Protein 2PFZ (pdb70)

Secondary structure (DSSP, 8-state):
-EEEEE-SS-TTSHHHHHHHHHHHHHHHHHTTS-EEEEE-TTSSS-GGGHHHHHHTTSSSEEEEEGGGGTTT-GGGTGGGSTTS--SHHHHHHHHHHHHHHHHHHHHTTTEEEEEEEEPPPPEEEESS--SSGGGGTT-EEEESSHHHHHHHHHHT-EEEE--GGGHHHHHHTTS-SEEEE-HHHHHHTTGGGT--EEE-------EEEEEEEHHHHHTS-HHHHHHHHHHHHHHHHHHHHHHHHHHHHHHHHHHHTT-EEEPPPHHHHHHHHHHHHHHHHHHHHHHTHHHHHHHHHHHT-

B-factor: mean 22.25, std 6.19, range [10.99, 81.33]

Nearest PDB structures (foldseek):
  2pfz-assembly1_A  TM=1.003E+00  e=9.489E-58  Bordetella pertussis Tohama I
  2pfy-assembly4_D  TM=9.879E-01  e=1.493E-36  Bordetella pertussis Tohama I
  6wgm-assembly1_A  TM=9.784E-01  e=3.040E-36  uncultured bacterium
  4n8g-assembly1_A  TM=9.179E-01  e=4.869E-19  Chromohalobacter israelensis DSM 3043
  4ngu-assembly1_A  TM=9.019E-01  e=1.377E-18  Oleidesulfovibrio alaskensis G20

Radius of gyration: 18.83 Å; Cα contacts (8 Å, |Δi|>4): 607; chains: 1; bounding box: 49×46×35 Å

InterPro domains:
  IPR018389 TRAP transporter solute receptor DctP [PF03480] (33-305)
  IPR018389 TRAP transporter solute receptor DctP [PTHR33376] (6-323)
  IPR038404 TRAP transporter solute receptor DctP superfamily [G3DSA:3.40.190.170] (24-324)

CATH classification: 3.40.190.170

Foldseek 3Di:
DEFEEEDQADCPFLLNVLVVVLQVLLCVQLVNPYHYHYDYNCNPHHQLCFLVCCLVVVTQKYKHFLQQCCVVALLSNQQVQFPQQLALVLQVLLCVLSVVVVQVVQVVSQKGWQAKAWAFQKWKFAQWDPQALQSLAAFLEEDQHPSQCVLCVVSNYHYDYDHLSCVLVCQVVVSGGMYMDALSSCVVSVVVVRTAEIARLSTGITMMTMMGRNVSLVPDDPSSNVSSSVSSVVSNVVSNVSNVVCRVVSLVVSVVSRHHYHHHHPNHNVNSVVVSVVVLVVSCVRNPPSSVSSSVSSVVD

Structure (mmCIF, N/CA/C/O backbone):
data_2PFZ
#
_entry.id   2PFZ
#
_cell.length_a   108.390
_cell.length_b   108.390
_cell.length_c   63.090
_cell.angle_alpha   90.000
_cell.angle_beta   90.000
_cell.angle_gamma   90.000
#
_symmetry.space_group_name_H-M   'P 41 21 2'
#
loop_
_entity.id
_entity.type
_entity.pdbx_description
1 polymer 'Putative exported protein'
2 non-polymer 'PYROGLUTAMIC ACID'
3 water water
#
loop_
_atom_site.group_PDB
_atom_site.id
_atom_site.type_symbol
_atom_site.label_atom_id
_atom_site.label_alt_id
_atom_site.label_comp_id
_atom_site.label_asym_id
_atom_site.label_entity_id
_atom_site.label_seq_id
_atom_site.pdbx_PDB_ins_code
_atom_site.Cartn_x
_atom_site.Cartn_y
_atom_site.Cartn_z
_atom_site.occupancy
_atom_site.B_iso_or_equiv
_atom_site.auth_seq_id
_atom_site.auth_comp_id
_atom_site.auth_asym_id
_atom_site.auth_atom_id
_atom_site.pdbx_PDB_model_num
ATOM 1 N N . THR A 1 1 ? 9.740 40.614 10.728 1.00 28.25 2 THR A N 1
ATOM 2 C CA . THR A 1 1 ? 9.794 41.614 9.634 1.00 28.41 2 THR A CA 1
ATOM 3 C C . THR A 1 1 ? 11.224 41.875 9.166 1.00 27.79 2 THR A C 1
ATOM 4 O O . THR A 1 1 ? 12.139 42.049 9.975 1.00 27.92 2 THR A O 1
ATOM 8 N N . LYS A 1 2 ? 11.389 41.906 7.845 1.00 26.90 3 LYS A N 1
ATOM 9 C CA . LYS A 1 2 ? 12.680 42.107 7.227 1.00 26.18 3 LYS A CA 1
ATOM 10 C C . LYS A 1 2 ? 12.643 43.397 6.404 1.00 24.44 3 LYS A C 1
ATOM 11 O O . LYS A 1 2 ? 11.751 43.590 5.578 1.00 22.88 3 LYS A O 1
ATOM 17 N N . TRP A 1 3 ? 13.606 44.286 6.654 1.00 23.08 4 TRP A N 1
ATOM 18 C CA . TRP A 1 3 ? 13.701 45.547 5.905 1.00 21.93 4 TRP A CA 1
ATOM 19 C C . TRP A 1 3 ? 15.047 45.620 5.215 1.00 21.13 4 TRP A C 1
ATOM 20 O O . TRP A 1 3 ? 16.021 45.019 5.678 1.00 20.85 4 TRP A O 1
ATOM 31 N N . ASP A 1 4 ? 15.110 46.371 4.119 1.00 20.74 5 ASP A N 1
ATOM 32 C CA . ASP A 1 4 ? 16.389 46.678 3.454 1.00 20.43 5 ASP A CA 1
ATOM 33 C C . ASP A 1 4 ? 16.722 48.135 3.620 1.00 19.27 5 ASP A C 1
ATOM 34 O O . ASP A 1 4 ? 15.836 48.989 3.549 1.00 19.03 5 ASP A O 1
ATOM 39 N N . LEU A 1 5 ? 18.013 48.419 3.803 1.00 19.14 6 LEU A N 1
ATOM 40 C CA . LEU A 1 5 ? 18.459 49.782 4.091 1.00 17.55 6 LEU A CA 1
ATOM 41 C C . LEU A 1 5 ? 19.671 50.090 3.225 1.00 17.29 6 LEU A C 1
ATOM 42 O O . LEU A 1 5 ? 20.774 49.638 3.522 1.00 17.84 6 LEU A O 1
ATOM 47 N N . PRO A 1 6 ? 19.475 50.814 2.117 1.00 16.81 7 PRO A N 1
ATOM 48 C CA . PRO A 1 6 ? 20.628 51.216 1.331 1.00 16.93 7 PRO A CA 1
ATOM 49 C C . PRO A 1 6 ? 21.418 52.382 1.930 1.00 16.73 7 PRO A C 1
ATOM 50 O O . PRO A 1 6 ? 20.844 53.334 2.471 1.00 16.01 7 PRO A O 1
ATOM 54 N N . THR A 1 7 ? 22.738 52.265 1.859 1.00 17.19 8 THR A N 1
ATOM 55 C CA . THR A 1 7 ? 23.612 53.399 2.099 1.00 17.98 8 THR A CA 1
ATOM 56 C C . THR A 1 7 ? 24.583 53.539 0.933 1.00 18.34 8 THR A C 1
ATOM 57 O O . THR A 1 7 ? 24.946 52.540 0.266 1.00 18.19 8 THR A O 1
ATOM 61 N N . ALA A 1 8 ? 25.000 54.779 0.690 1.00 17.73 9 ALA A N 1
ATOM 62 C CA . ALA A 1 8 ? 25.893 55.092 -0.405 1.00 17.88 9 ALA A CA 1
ATOM 63 C C . ALA A 1 8 ? 27.393 54.927 -0.084 1.00 17.98 9 ALA A C 1
ATOM 64 O O . ALA A 1 8 ? 28.227 55.047 -0.983 1.00 17.56 9 ALA A O 1
ATOM 66 N N . TYR A 1 9 ? 27.721 54.593 1.172 1.00 18.23 10 TYR A N 1
ATOM 67 C CA . TYR A 1 9 ? 29.102 54.623 1.682 1.00 18.94 10 TYR A CA 1
ATOM 68 C C . TYR A 1 9 ? 29.583 53.233 2.081 1.00 19.63 10 TYR A C 1
ATOM 69 O O . TYR A 1 9 ? 28.742 52.337 2.308 1.00 20.35 10 TYR A O 1
ATOM 78 N N . PRO A 1 10 ? 30.922 53.033 2.121 1.00 20.42 11 PRO A N 1
ATOM 79 C CA . PRO A 1 10 ? 31.496 51.714 2.316 1.00 20.51 11 PRO A CA 1
ATOM 80 C C . PRO A 1 10 ? 31.463 51.264 3.783 1.00 20.97 11 PRO A C 1
ATOM 81 O O . PRO A 1 10 ? 31.225 52.069 4.694 1.00 20.20 11 PRO A O 1
ATOM 85 N N . ALA A 1 11 ? 31.695 49.978 4.008 1.00 21.75 12 ALA A N 1
ATOM 86 C CA . ALA A 1 11 ? 31.647 49.434 5.351 1.00 22.22 12 ALA A CA 1
ATOM 87 C C . ALA A 1 11 ? 32.584 50.159 6.330 1.00 22.50 12 ALA A C 1
ATOM 88 O O . ALA A 1 11 ? 32.249 50.299 7.504 1.00 22.69 12 ALA A O 1
ATOM 90 N N . SER A 1 12 ? 33.733 50.637 5.847 1.00 22.53 13 SER A N 1
ATOM 91 C CA . SER A 1 12 ? 34.715 51.293 6.719 1.00 22.24 13 SER A CA 1
ATOM 92 C C . SER A 1 12 ? 34.322 52.725 7.103 1.00 21.37 13 SER A C 1
ATOM 93 O O . SER A 1 12 ? 34.910 53.327 8.005 1.00 20.65 13 SER A O 1
ATOM 96 N N . ASN A 1 13 ? 33.306 53.259 6.438 1.00 19.97 14 ASN A N 1
ATOM 97 C CA . ASN A 1 13 ? 32.865 54.621 6.716 1.00 19.65 14 ASN A CA 1
ATOM 98 C C . ASN A 1 13 ? 32.132 54.754 8.064 1.00 19.89 14 ASN A C 1
ATOM 99 O O . ASN A 1 13 ? 31.316 53.880 8.450 1.00 19.74 14 ASN A O 1
ATOM 104 N N . LEU A 1 14 ? 32.441 55.838 8.779 1.00 19.13 15 LEU A N 1
ATOM 105 C CA . LEU A 1 14 ? 31.874 56.104 10.112 1.00 19.35 15 LEU A CA 1
ATOM 106 C C . LEU A 1 14 ? 30.329 56.012 10.165 1.00 18.64 15 LEU A C 1
ATOM 107 O O . LEU A 1 14 ? 29.779 55.438 11.120 1.00 19.28 15 LEU A O 1
ATOM 112 N N . HIS A 1 15 ? 29.620 56.536 9.157 1.00 17.75 16 HIS A N 1
ATOM 113 C CA . HIS A 1 15 ? 28.142 56.429 9.163 1.00 17.55 16 HIS A CA 1
ATOM 114 C C . HIS A 1 15 ? 27.678 54.977 9.049 1.00 17.82 16 HIS A C 1
ATOM 115 O O . HIS A 1 15 ? 26.656 54.608 9.617 1.00 17.30 16 HIS A O 1
ATOM 122 N N . VAL A 1 16 ? 28.433 54.166 8.299 1.00 18.20 17 VAL A N 1
ATOM 123 C CA . VAL A 1 16 ? 28.038 52.772 8.032 1.00 18.59 17 VAL A CA 1
ATOM 124 C C . VAL A 1 16 ? 28.420 51.874 9.211 1.00 19.13 17 VAL A C 1
ATOM 125 O O . VAL A 1 16 ? 27.657 50.956 9.581 1.00 18.34 17 VAL A O 1
ATOM 129 N N . GLU A 1 17 ? 29.605 52.115 9.781 1.00 19.64 18 GLU A N 1
ATOM 130 C CA . GLU A 1 17 ? 29.955 51.543 11.084 1.00 21.52 18 GLU A CA 1
ATOM 131 C C . GLU A 1 17 ? 28.809 51.788 12.074 1.00 18.91 18 GLU A C 1
ATOM 132 O O . GLU A 1 17 ? 28.392 50.863 12.766 1.00 18.66 18 GLU A O 1
ATOM 138 N N . ASN A 1 18 ? 28.284 53.016 12.123 1.00 17.49 19 ASN A N 1
ATOM 139 C CA . ASN A 1 18 ? 27.167 53.345 13.037 1.00 17.43 19 ASN A CA 1
ATOM 140 C C . ASN A 1 18 ? 25.904 52.578 12.641 1.00 17.53 19 ASN A C 1
ATOM 141 O O . ASN A 1 18 ? 25.156 52.070 13.508 1.00 17.37 19 ASN A O 1
ATOM 146 N N . LEU A 1 19 ? 25.635 52.538 11.330 1.00 18.10 20 LEU A N 1
ATOM 147 C CA . LEU A 1 19 ? 24.429 51.850 10.826 1.00 18.19 20 LEU A CA 1
ATOM 148 C C . LEU A 1 19 ? 24.465 50.365 11.195 1.00 19.37 20 LEU A C 1
ATOM 149 O O . LEU A 1 19 ? 23.421 49.755 11.470 1.00 19.78 20 LEU A O 1
ATOM 154 N N . THR A 1 20 ? 25.669 49.803 11.162 1.00 19.99 21 THR A N 1
ATOM 155 C CA . THR A 1 20 ? 25.914 48.394 11.502 1.00 21.06 21 THR A CA 1
ATOM 156 C C .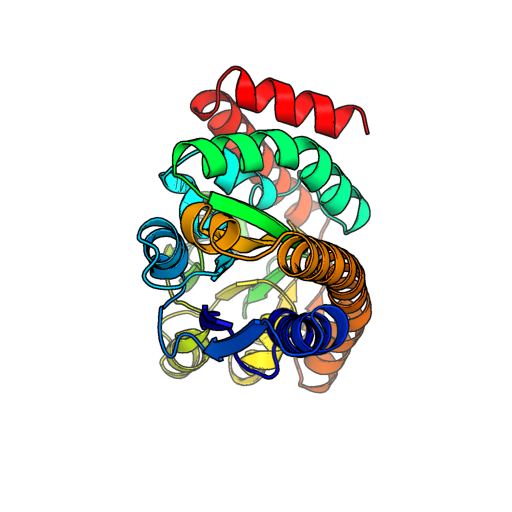 THR A 1 20 ? 25.534 48.121 12.966 1.00 21.74 21 THR A C 1
ATOM 157 O O . THR A 1 20 ? 24.837 47.140 13.268 1.00 22.81 21 THR A O 1
ATOM 161 N N . GLN A 1 21 ? 25.946 49.009 13.863 1.00 21.60 22 GLN A N 1
ATOM 162 C CA . GLN A 1 21 ? 25.528 48.914 15.271 1.00 21.79 22 GLN A CA 1
ATOM 163 C C . GLN A 1 21 ? 24.029 49.154 15.440 1.00 21.51 22 GLN A C 1
ATOM 164 O O . GLN A 1 21 ? 23.380 48.502 16.265 1.00 21.53 22 GLN A O 1
ATOM 170 N N . PHE A 1 22 ? 23.493 50.100 14.667 1.00 21.11 23 PHE A N 1
ATOM 171 C CA . PHE A 1 22 ? 22.067 50.417 14.660 1.00 20.49 23 PHE A CA 1
ATOM 172 C C . PHE A 1 22 ? 21.241 49.180 14.332 1.00 20.95 23 PHE A C 1
ATOM 173 O O . PHE A 1 22 ? 20.278 48.880 15.045 1.00 21.66 23 PHE A O 1
ATOM 181 N N . VAL A 1 23 ? 21.613 48.451 13.276 1.00 21.22 24 VAL A N 1
ATOM 182 C CA . VAL A 1 23 ? 20.791 47.307 12.874 1.00 22.73 24 VAL A CA 1
ATOM 183 C C . VAL A 1 23 ? 20.837 46.224 13.970 1.00 23.63 24 VAL A C 1
ATOM 184 O O . VAL A 1 23 ? 19.822 45.575 14.242 1.00 24.18 24 VAL A O 1
ATOM 188 N N . LYS A 1 24 ? 22.007 46.053 14.597 1.00 24.87 25 LYS A N 1
ATOM 189 C CA . LYS A 1 24 ? 22.167 45.198 15.779 1.00 26.42 25 LYS A CA 1
ATOM 190 C C . LYS A 1 24 ? 21.292 45.646 16.959 1.00 26.26 25 LYS A C 1
ATOM 191 O O . LYS A 1 24 ? 20.719 44.811 17.642 1.00 27.40 25 LYS A O 1
ATOM 197 N N . ASP A 1 25 ? 21.194 46.955 17.204 1.00 26.29 26 ASP A N 1
ATOM 198 C CA . ASP A 1 25 ? 20.324 47.488 18.256 1.00 26.03 26 ASP A CA 1
ATOM 199 C C . ASP A 1 25 ? 18.841 47.241 17.963 1.00 26.33 26 ASP A C 1
ATOM 200 O O . ASP A 1 25 ? 18.074 46.937 18.870 1.00 25.97 26 ASP A O 1
ATOM 205 N N . VAL A 1 26 ? 18.432 47.381 16.702 1.00 26.25 27 VAL A N 1
ATOM 206 C CA . VAL A 1 26 ? 17.023 47.150 16.342 1.00 26.63 27 VAL A CA 1
ATOM 207 C C . VAL A 1 26 ? 16.648 45.680 16.547 1.00 27.10 27 VAL A C 1
ATOM 208 O O . VAL A 1 26 ? 15.556 45.386 17.046 1.00 27.47 27 VAL A O 1
ATOM 212 N N . ASP A 1 27 ? 17.549 44.783 16.152 1.00 27.13 28 ASP A N 1
ATOM 213 C CA . ASP A 1 27 ? 17.395 43.353 16.389 1.00 28.01 28 ASP A CA 1
ATOM 214 C C . ASP A 1 27 ? 17.252 43.103 17.900 1.00 27.48 28 ASP A C 1
ATOM 215 O O . ASP A 1 27 ? 16.239 42.547 18.353 1.00 27.30 28 ASP A O 1
ATOM 220 N N . SER A 1 28 ? 18.238 43.542 18.678 1.00 27.29 29 SER A N 1
ATOM 221 C CA . SER A 1 28 ? 18.244 43.284 20.120 1.00 27.81 29 SER A CA 1
ATOM 222 C C . SER A 1 28 ? 17.039 43.881 20.851 1.00 27.59 29 SER A C 1
ATOM 223 O O . SER A 1 28 ? 16.374 43.179 21.628 1.00 28.13 29 SER A O 1
ATOM 226 N N . LEU A 1 29 ? 16.737 45.152 20.595 1.00 27.12 30 LEU A N 1
ATOM 227 C CA . LEU A 1 29 ? 15.603 45.815 21.251 1.00 27.26 30 LEU A CA 1
ATOM 228 C C . LEU A 1 29 ? 14.231 45.280 20.827 1.00 27.69 30 LEU A C 1
ATOM 229 O O . LEU A 1 29 ? 13.298 45.273 21.634 1.00 27.20 30 LEU A O 1
ATOM 234 N N . SER A 1 30 ? 14.095 44.863 19.567 1.00 27.93 31 SER A N 1
ATOM 235 C CA . SER A 1 30 ? 12.797 44.395 19.073 1.00 28.90 31 SER A CA 1
ATOM 236 C C . SER A 1 30 ? 12.622 42.893 19.332 1.00 29.54 31 SER A C 1
ATOM 237 O O . SER A 1 30 ? 11.606 42.298 18.950 1.00 29.66 31 SER A O 1
ATOM 240 N N . GLY A 1 31 ? 13.627 42.298 19.967 1.00 30.65 32 GLY A N 1
ATOM 241 C CA . GLY A 1 31 ? 13.646 40.862 20.240 1.00 30.91 32 GLY A CA 1
ATOM 242 C C . GLY A 1 31 ? 13.704 40.044 18.975 1.00 31.42 32 GLY A C 1
ATOM 243 O O . GLY A 1 31 ? 13.187 38.924 18.939 1.00 31.82 32 GLY A O 1
ATOM 244 N N . GLY A 1 32 ? 14.308 40.599 17.924 1.00 30.90 33 GLY A N 1
ATOM 245 C CA . GLY A 1 32 ? 14.430 39.884 16.652 1.00 30.70 33 GLY A CA 1
ATOM 246 C C . GLY A 1 32 ? 13.243 40.013 15.713 1.00 30.46 33 GLY A C 1
ATOM 247 O O . GLY A 1 32 ? 13.240 39.434 14.635 1.00 30.76 33 GLY A O 1
ATOM 248 N N . LYS A 1 33 ? 12.243 40.793 16.101 1.00 30.29 34 LYS A N 1
ATOM 249 C CA . LYS A 1 33 ? 11.062 40.969 15.268 1.00 30.48 34 LYS A CA 1
ATOM 250 C C . LYS A 1 33 ? 11.307 41.933 14.087 1.00 29.85 34 LYS A C 1
ATOM 251 O O . LYS A 1 33 ? 10.535 41.964 13.135 1.00 30.05 34 LYS A O 1
ATOM 257 N N . LEU A 1 34 ? 12.382 42.713 14.147 1.00 28.48 35 LEU A N 1
ATOM 258 C CA . LEU A 1 34 ? 12.752 43.543 13.002 1.00 26.84 35 LEU A CA 1
ATOM 259 C C . LEU A 1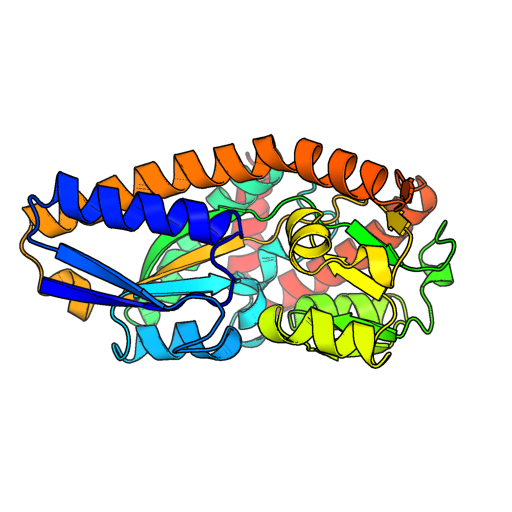 34 ? 14.214 43.338 12.632 1.00 26.78 35 LEU A C 1
ATOM 260 O O . LEU A 1 34 ? 15.115 43.704 13.396 1.00 25.71 35 LEU A O 1
ATOM 265 N N . LYS A 1 35 ? 14.434 42.764 11.450 1.00 26.29 36 LYS A N 1
ATOM 266 C CA . LYS A 1 35 ? 15.792 42.513 10.972 1.00 26.21 36 LYS A CA 1
ATOM 267 C C . LYS A 1 35 ? 16.077 43.390 9.780 1.00 25.16 36 LYS A C 1
ATOM 268 O O . LYS A 1 35 ? 15.380 43.316 8.781 1.00 24.87 36 LYS A O 1
ATOM 274 N N . ILE A 1 36 ? 17.101 44.226 9.900 1.00 23.83 37 ILE A N 1
ATOM 275 C CA . ILE A 1 36 ? 17.432 45.153 8.820 1.00 23.26 37 ILE A CA 1
ATOM 276 C C . ILE A 1 36 ? 18.724 44.721 8.138 1.00 22.97 37 ILE A C 1
ATOM 277 O O . ILE A 1 36 ? 19.751 44.501 8.791 1.00 23.63 37 ILE A O 1
ATOM 282 N N . THR A 1 37 ? 18.639 44.569 6.829 1.00 22.23 38 THR A N 1
ATOM 283 C CA . THR A 1 37 ? 19.774 44.252 6.015 1.00 22.61 38 THR A CA 1
ATOM 284 C C . THR A 1 37 ? 20.294 45.532 5.398 1.00 22.27 38 THR A C 1
ATOM 285 O O . THR A 1 37 ? 19.541 46.271 4.740 1.00 22.25 38 THR A O 1
ATOM 289 N N . LEU A 1 38 ? 21.582 45.783 5.628 1.00 21.79 39 LEU A N 1
ATOM 290 C CA . LEU A 1 38 ? 22.264 46.946 5.075 1.00 21.49 39 LEU A CA 1
ATOM 291 C C . LEU A 1 38 ? 22.843 46.622 3.718 1.00 21.10 39 LEU A C 1
ATOM 292 O O . LEU A 1 38 ? 23.463 45.567 3.535 1.00 21.45 39 LEU A O 1
ATOM 297 N N . HIS A 1 39 ? 22.660 47.544 2.776 1.00 20.51 40 HIS A N 1
ATOM 298 C CA . HIS A 1 39 ? 23.235 47.407 1.449 1.00 19.59 40 HIS A CA 1
ATOM 299 C C . HIS A 1 39 ? 24.207 48.532 1.249 1.00 19.19 40 HIS A C 1
ATOM 300 O O . HIS A 1 39 ? 23.805 49.655 0.955 1.00 19.39 40 HIS A O 1
ATOM 307 N N . ASN A 1 40 ? 25.482 48.248 1.459 1.00 19.75 41 ASN A N 1
ATOM 308 C CA . ASN A 1 40 ? 26.443 49.352 1.524 1.00 20.69 41 ASN A CA 1
ATOM 309 C C . ASN A 1 40 ? 27.134 49.671 0.220 1.00 20.57 41 ASN A C 1
ATOM 310 O O . ASN A 1 40 ? 26.939 48.995 -0.782 1.00 20.78 41 ASN A O 1
ATOM 315 N N . ASN A 1 41 ? 27.915 50.747 0.247 1.00 20.33 42 ASN A N 1
ATOM 316 C CA . ASN A 1 41 ? 28.663 51.210 -0.903 1.00 20.18 42 ASN A CA 1
ATOM 317 C C . ASN A 1 41 ? 27.824 51.398 -2.171 1.00 18.99 42 ASN A C 1
ATOM 318 O O . ASN A 1 41 ? 28.312 51.104 -3.265 1.00 18.35 42 ASN A O 1
ATOM 323 N N . ALA A 1 42 ? 26.579 51.881 -2.022 1.00 18.33 43 ALA A N 1
ATOM 324 C CA . ALA A 1 42 ? 25.680 52.134 -3.161 1.00 18.07 43 ALA A CA 1
ATOM 325 C C . ALA A 1 42 ? 25.375 50.891 -4.005 1.00 18.70 43 ALA A C 1
ATOM 326 O O . ALA A 1 42 ? 25.015 51.002 -5.194 1.00 18.10 43 ALA A O 1
ATOM 328 N N . SER A 1 43 ? 25.492 49.720 -3.383 1.00 18.54 44 SER A N 1
ATOM 329 C CA . SER A 1 43 ? 25.290 48.438 -4.074 1.00 19.30 44 SER A CA 1
ATOM 330 C C . SER A 1 43 ? 23.848 48.191 -4.535 1.00 19.73 44 SER A C 1
ATOM 331 O O . SER A 1 43 ? 23.631 47.517 -5.561 1.00 20.44 44 SER A O 1
ATOM 334 N N . LEU A 1 44 ? 22.879 48.720 -3.792 1.00 19.32 45 LEU A N 1
ATOM 335 C CA . LEU A 1 44 ? 21.456 48.541 -4.126 1.00 18.04 45 LEU A CA 1
ATOM 336 C C . LEU A 1 44 ? 20.865 49.801 -4.730 1.00 17.96 45 LEU A C 1
ATOM 337 O O . LEU A 1 44 ? 20.301 49.778 -5.837 1.00 17.43 45 LEU A O 1
ATOM 342 N N . TYR A 1 45 ? 20.962 50.894 -3.976 1.00 17.70 46 TYR A N 1
ATOM 343 C CA . TYR A 1 45 ? 20.625 52.209 -4.505 1.00 17.87 46 TYR A CA 1
ATOM 344 C C . TYR A 1 45 ? 21.787 53.170 -4.319 1.00 18.05 46 TYR A C 1
ATOM 345 O O . TYR A 1 45 ? 22.546 53.053 -3.343 1.00 17.56 46 TYR A O 1
ATOM 354 N N . LYS A 1 46 ? 21.924 54.111 -5.252 1.00 17.58 47 LYS A N 1
ATOM 355 C CA . LYS A 1 46 ? 23.018 55.110 -5.206 1.00 17.28 47 LYS A CA 1
ATOM 356 C C . LYS A 1 46 ? 22.546 56.365 -4.477 1.00 17.03 47 LYS A C 1
ATOM 357 O O . LYS A 1 46 ? 21.351 56.546 -4.288 1.00 17.42 47 LYS A O 1
ATOM 363 N N . ALA A 1 47 ? 23.479 57.229 -4.080 1.00 16.17 48 ALA A N 1
ATOM 364 C CA . ALA A 1 47 ? 23.142 58.403 -3.257 1.00 16.09 48 ALA A CA 1
ATOM 365 C C . ALA A 1 47 ? 21.939 59.190 -3.768 1.00 15.99 48 ALA A C 1
ATOM 366 O O . ALA A 1 47 ? 20.998 59.444 -2.977 1.00 15.89 48 ALA A O 1
ATOM 368 N N . PRO A 1 48 ? 21.931 59.562 -5.071 1.00 16.04 49 PRO A N 1
ATOM 369 C CA . PRO A 1 48 ? 20.816 60.379 -5.548 1.00 16.66 49 PRO A CA 1
ATOM 370 C C . PRO A 1 48 ? 19.471 59.666 -5.551 1.00 16.38 49 PRO A C 1
ATOM 371 O O . PRO A 1 48 ? 18.433 60.348 -5.655 1.00 16.40 49 PRO A O 1
ATOM 375 N N . GLU A 1 49 ? 19.499 58.334 -5.413 1.00 15.80 50 GLU A N 1
ATOM 376 C CA . GLU A 1 49 ? 18.295 57.477 -5.572 1.00 16.24 50 GLU A CA 1
ATOM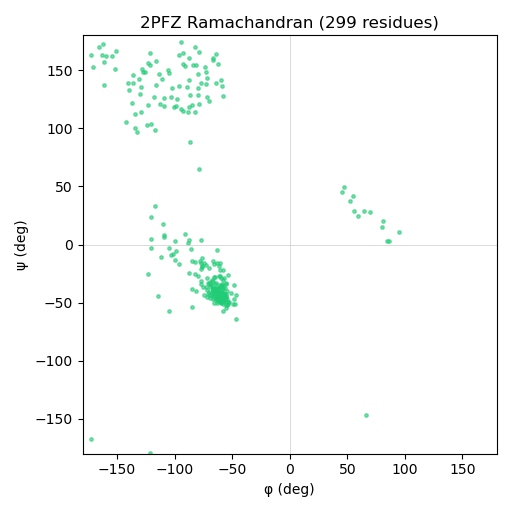 377 C C . GLU A 1 49 ? 17.582 57.103 -4.276 1.00 15.82 50 GLU A C 1
ATOM 378 O O . GLU A 1 49 ? 16.417 56.680 -4.305 1.00 14.78 50 GLU A O 1
ATOM 384 N N . ILE A 1 50 ? 18.257 57.265 -3.143 1.00 16.16 51 ILE A N 1
ATOM 385 C CA . ILE A 1 50 ? 17.795 56.605 -1.904 1.00 15.87 51 ILE A CA 1
ATOM 386 C C . ILE A 1 50 ? 16.479 57.212 -1.366 1.00 17.17 51 ILE A C 1
ATOM 387 O O . ILE A 1 50 ? 15.589 56.471 -0.890 1.00 17.07 51 ILE A O 1
ATOM 392 N N . LYS A 1 51 ? 16.311 58.531 -1.498 1.00 17.66 52 LYS A N 1
ATOM 393 C CA . LYS A 1 51 ? 15.110 59.167 -0.954 1.00 19.01 52 LYS A CA 1
ATOM 394 C C . LYS A 1 51 ? 13.883 58.681 -1.717 1.00 19.07 52 LYS A C 1
ATOM 395 O O . LYS A 1 51 ? 12.866 58.342 -1.099 1.00 18.26 52 LYS A O 1
ATOM 401 N N . ARG A 1 52 ? 13.990 58.628 -3.049 1.00 19.32 53 ARG A N 1
ATOM 402 C CA . ARG A 1 52 ? 12.897 58.105 -3.888 1.00 19.99 53 ARG A CA 1
ATOM 403 C C . ARG A 1 52 ? 12.622 56.625 -3.594 1.00 19.39 53 ARG A C 1
ATOM 404 O O . ARG A 1 52 ? 11.463 56.198 -3.573 1.00 18.61 53 ARG A O 1
ATOM 412 N N . ALA A 1 53 ? 13.682 55.853 -3.346 1.00 19.45 54 ALA A N 1
ATOM 413 C CA . ALA A 1 53 ? 13.532 54.433 -2.986 1.00 18.75 54 ALA A CA 1
ATOM 414 C C . ALA A 1 53 ? 12.702 54.242 -1.708 1.00 19.12 54 ALA A C 1
ATOM 415 O O . ALA A 1 53 ? 11.825 53.382 -1.664 1.00 19.33 54 ALA A O 1
ATOM 417 N N . VAL A 1 54 ? 12.957 55.060 -0.685 1.00 19.16 55 VAL A N 1
ATOM 418 C CA . VAL A 1 54 ? 12.203 54.998 0.567 1.00 19.88 55 VAL A CA 1
ATOM 419 C C . VAL A 1 54 ? 10.796 55.631 0.398 1.00 20.10 55 VAL A C 1
ATOM 420 O O . VAL A 1 54 ? 9.831 55.140 0.959 1.00 19.77 55 VAL A O 1
ATOM 424 N N . GLN A 1 55 ? 10.685 56.704 -0.387 1.00 21.18 56 GLN A N 1
ATOM 425 C CA . GLN A 1 55 ? 9.396 57.312 -0.644 1.00 21.70 56 GLN A CA 1
ATOM 426 C C . GLN A 1 55 ? 8.394 56.319 -1.238 1.00 22.08 56 GLN A C 1
ATOM 427 O O . GLN A 1 55 ? 7.207 56.330 -0.866 1.00 22.69 56 GLN A O 1
ATOM 433 N N . GLY A 1 56 ? 8.863 55.488 -2.163 1.00 20.98 57 GLY A N 1
ATOM 434 C CA . GLY A 1 56 ? 7.991 54.534 -2.882 1.00 21.78 57 GLY A CA 1
ATOM 435 C C . GLY A 1 56 ? 7.867 53.238 -2.106 1.00 21.37 57 GLY A C 1
ATOM 436 O O . GLY A 1 56 ? 7.214 52.281 -2.568 1.00 21.77 57 GLY A O 1
ATOM 437 N N . ASN A 1 57 ? 8.469 53.206 -0.914 1.00 20.30 58 ASN A N 1
ATOM 438 C CA . ASN A 1 57 ? 8.560 51.984 -0.131 1.00 19.86 58 ASN A CA 1
ATOM 439 C C . ASN A 1 57 ? 9.229 50.829 -0.885 1.00 20.13 58 ASN A C 1
ATOM 440 O O . ASN A 1 57 ? 8.909 49.652 -0.622 1.00 20.30 58 ASN A O 1
ATOM 445 N N . GLN A 1 58 ? 10.139 51.139 -1.814 1.00 20.01 59 GLN A N 1
ATOM 446 C CA . GLN A 1 58 ? 10.987 50.070 -2.406 1.00 20.84 59 GLN A CA 1
ATOM 447 C C . GLN A 1 58 ? 12.014 49.576 -1.376 1.00 20.19 59 GLN A C 1
ATOM 448 O O . GLN A 1 58 ? 12.325 48.361 -1.289 1.00 20.97 59 GLN A O 1
ATOM 454 N N . ALA A 1 59 ? 12.564 50.516 -0.605 1.00 19.93 60 ALA A N 1
ATOM 455 C CA . ALA A 1 59 ? 13.303 50.202 0.620 1.00 18.98 60 ALA A CA 1
ATOM 456 C C . ALA A 1 59 ? 12.484 50.829 1.727 1.00 18.52 60 ALA A C 1
ATOM 457 O O . ALA A 1 59 ? 12.005 51.928 1.544 1.00 18.63 60 ALA A O 1
ATOM 459 N N . GLN A 1 60 ? 12.292 50.132 2.858 1.00 18.27 61 GLN A N 1
ATOM 460 C CA . GLN A 1 60 ? 11.467 50.656 3.958 1.00 18.05 61 GLN A CA 1
ATOM 461 C C . GLN A 1 60 ? 12.182 51.734 4.771 1.00 16.92 61 GLN A C 1
ATOM 462 O O . GLN A 1 60 ? 11.551 52.525 5.456 1.00 17.62 61 GLN A O 1
ATOM 468 N N . ILE A 1 61 ? 13.501 51.756 4.645 1.00 16.86 62 ILE A N 1
ATOM 469 C CA . ILE A 1 61 ? 14.392 52.617 5.433 1.00 15.09 62 ILE A CA 1
ATOM 470 C C . ILE A 1 61 ? 15.620 52.869 4.573 1.00 15.48 62 ILE A C 1
ATOM 471 O O . ILE A 1 61 ? 15.970 52.028 3.730 1.00 15.15 62 ILE A O 1
ATOM 476 N N . GLY A 1 62 ? 16.284 54.019 4.741 1.00 15.77 63 GLY A N 1
ATOM 477 C CA . GLY A 1 62 ? 17.422 54.320 3.891 1.00 15.14 63 GLY A CA 1
ATOM 478 C C . GLY A 1 62 ? 18.175 55.545 4.372 1.00 15.48 63 GLY A C 1
ATOM 479 O O . GLY A 1 62 ? 17.592 56.417 4.997 1.00 16.13 63 GLY A O 1
ATOM 480 N N . GLU A 1 63 ? 19.468 55.599 4.067 1.00 15.11 64 GLU A N 1
ATOM 481 C CA . GLU A 1 63 ? 20.319 56.720 4.472 1.00 15.17 64 GLU A CA 1
ATOM 482 C C . GLU A 1 63 ? 20.592 57.655 3.285 1.00 15.06 64 GLU A C 1
ATOM 483 O O . GLU A 1 63 ? 21.039 57.206 2.197 1.00 15.53 64 GLU A O 1
ATOM 489 N N . ILE A 1 64 ? 20.312 58.942 3.479 1.00 14.89 65 ILE A N 1
ATOM 490 C CA . ILE A 1 64 ? 20.587 59.947 2.459 1.00 14.34 65 ILE A CA 1
ATOM 491 C C . ILE A 1 64 ? 21.546 61.018 3.007 1.00 13.98 65 ILE A C 1
ATOM 492 O O . ILE A 1 64 ? 21.755 61.099 4.216 1.00 13.88 65 ILE A O 1
ATOM 497 N N . LEU A 1 65 ? 22.125 61.804 2.100 1.00 13.21 66 LEU A N 1
ATOM 498 C CA . LEU A 1 65 ? 22.864 63.017 2.429 1.00 13.04 66 LEU A CA 1
ATOM 499 C C . LEU A 1 65 ? 21.881 64.131 2.151 1.00 13.02 66 LEU A C 1
ATOM 500 O O . LEU A 1 65 ? 21.436 64.284 1.000 1.00 12.38 66 LEU A O 1
ATOM 505 N N . LEU A 1 66 ? 21.529 64.903 3.174 1.00 13.28 67 LEU A N 1
ATOM 506 C CA . LEU A 1 66 ? 20.439 65.886 3.009 1.00 13.43 67 LEU A CA 1
ATOM 507 C C . LEU A 1 66 ? 20.688 66.812 1.830 1.00 14.21 67 LEU A C 1
ATOM 508 O O . LEU A 1 66 ? 19.786 67.070 1.032 1.00 15.65 67 LEU A O 1
ATOM 513 N N . THR A 1 67 ? 21.906 67.341 1.737 1.00 14.65 68 THR A N 1
ATOM 514 C CA . THR A 1 67 ? 22.237 68.318 0.699 1.00 15.19 68 THR A CA 1
ATOM 515 C C . THR A 1 67 ? 22.147 67.798 -0.748 1.00 15.45 68 THR A C 1
ATOM 516 O O . THR A 1 67 ? 22.129 68.595 -1.670 1.00 15.34 68 THR A O 1
ATOM 520 N N . ASN A 1 68 ? 22.098 66.476 -0.949 1.00 15.36 69 ASN A N 1
ATOM 521 C CA . ASN A 1 68 ? 21.847 65.951 -2.294 1.00 16.07 69 ASN A CA 1
ATOM 522 C C . ASN A 1 68 ? 20.494 66.394 -2.823 1.00 16.24 69 ASN A C 1
ATOM 523 O O . ASN A 1 68 ? 20.249 66.351 -4.049 1.00 16.03 69 ASN A O 1
ATOM 528 N N . PHE A 1 69 ? 19.619 66.830 -1.908 1.00 15.86 70 PHE A N 1
ATOM 529 C CA . PHE A 1 69 ? 18.238 67.132 -2.259 1.00 16.91 70 PHE A CA 1
ATOM 530 C C . PHE A 1 69 ? 17.905 68.621 -2.220 1.00 16.88 70 PHE A C 1
ATOM 531 O O . PHE A 1 69 ? 16.747 69.026 -2.290 1.00 17.20 70 PHE A O 1
ATOM 539 N N . ALA A 1 70 ? 18.963 69.439 -2.236 1.00 17.95 71 ALA A N 1
ATOM 540 C CA . ALA A 1 70 ? 18.852 70.899 -2.166 1.00 18.64 71 ALA A CA 1
ATOM 541 C C . ALA A 1 70 ? 18.017 71.507 -3.287 1.00 19.74 71 ALA A C 1
ATOM 542 O O . ALA A 1 70 ? 17.346 72.539 -3.078 1.00 20.38 71 ALA A O 1
ATOM 544 N N . ASN A 1 71 ? 18.019 70.879 -4.462 1.00 19.91 72 ASN A N 1
ATOM 545 C CA . ASN A 1 71 ? 17.212 71.400 -5.573 1.00 21.73 72 ASN A CA 1
ATOM 546 C C . ASN A 1 71 ? 15.725 71.067 -5.451 1.00 21.71 72 ASN A C 1
ATOM 547 O O . ASN A 1 71 ? 14.895 71.666 -6.131 1.00 22.55 72 ASN A O 1
ATOM 552 N N . GLU A 1 72 ? 15.383 70.136 -4.568 1.00 21.37 73 GLU A N 1
ATOM 553 C CA . GLU A 1 72 ? 13.983 69.740 -4.429 1.00 21.86 73 GLU A CA 1
ATOM 554 C C . GLU A 1 72 ? 13.252 70.682 -3.473 1.00 21.51 73 GLU A C 1
ATOM 555 O O . GLU A 1 72 ? 12.097 71.033 -3.696 1.00 22.11 73 GLU A O 1
ATOM 561 N N . ASP A 1 73 ? 13.936 71.091 -2.412 1.00 20.97 74 ASP A N 1
ATOM 562 C CA . ASP A 1 73 ? 13.357 71.979 -1.407 1.00 20.58 74 ASP A CA 1
ATOM 563 C C . ASP A 1 73 ? 14.480 72.629 -0.607 1.00 19.57 74 ASP A C 1
ATOM 564 O O . ASP A 1 73 ? 15.409 71.929 -0.220 1.00 19.82 74 ASP A O 1
ATOM 569 N N . PRO A 1 74 ? 14.377 73.948 -0.315 1.00 19.42 75 PRO A N 1
ATOM 570 C CA . PRO A 1 74 ? 15.405 74.661 0.462 1.00 18.74 75 PRO A CA 1
ATOM 571 C C . PRO A 1 74 ? 15.759 74.027 1.828 1.00 18.33 75 PRO A C 1
ATOM 572 O O . PRO A 1 74 ? 16.883 74.202 2.303 1.00 18.16 75 PRO A O 1
ATOM 576 N N . VAL A 1 75 ? 14.846 73.273 2.457 1.00 17.29 76 VAL A N 1
ATOM 577 C CA . VAL A 1 75 ? 15.155 72.721 3.778 1.00 16.93 76 VAL A CA 1
ATOM 578 C C . VAL A 1 75 ? 16.372 71.802 3.711 1.00 16.65 76 VAL A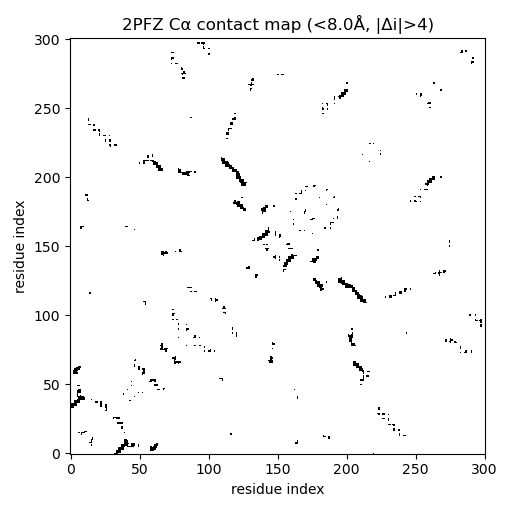 C 1
ATOM 579 O O . VAL A 1 75 ? 17.092 71.691 4.689 1.00 17.47 76 VAL A O 1
ATOM 583 N N . TYR A 1 76 ? 16.608 71.196 2.547 1.00 16.20 77 TYR A N 1
ATOM 584 C CA . TYR A 1 76 ? 17.690 70.228 2.344 1.00 17.22 77 TYR A CA 1
ATOM 585 C C . TYR A 1 76 ? 19.069 70.874 2.194 1.00 17.11 77 TYR A C 1
ATOM 586 O O . TYR A 1 76 ? 20.085 70.216 2.418 1.00 17.75 77 TYR A O 1
ATOM 595 N N . GLU A 1 77 ? 19.076 72.155 1.833 1.00 16.86 78 GLU A N 1
ATOM 596 C CA . GLU A 1 77 ? 20.312 72.899 1.523 1.00 17.46 78 GLU A CA 1
ATOM 597 C C . GLU A 1 77 ? 21.036 73.422 2.758 1.00 16.77 78 GLU A C 1
ATOM 598 O O . GLU A 1 77 ? 22.267 73.604 2.727 1.00 17.80 78 GLU A O 1
ATOM 604 N N . LEU A 1 78 ? 20.280 73.635 3.840 1.00 16.30 79 LEU A N 1
ATOM 605 C CA . LEU A 1 78 ? 20.702 74.390 5.011 1.00 15.68 79 LEU A CA 1
ATOM 606 C C . LEU A 1 78 ? 22.058 74.010 5.591 1.00 16.45 79 LEU A C 1
ATOM 607 O O . LEU A 1 78 ? 22.906 74.887 5.780 1.00 16.08 79 LEU A O 1
ATOM 612 N N . ASP A 1 79 ? 22.283 72.729 5.855 1.00 16.23 80 ASP A N 1
ATOM 613 C CA . ASP A 1 79 ? 23.560 72.307 6.459 1.00 16.40 80 ASP A CA 1
ATOM 614 C C . ASP A 1 79 ? 24.756 72.248 5.479 1.00 16.00 80 ASP A C 1
ATOM 615 O O . ASP A 1 79 ? 25.857 71.853 5.873 1.00 15.10 80 ASP A O 1
ATOM 620 N N . GLY A 1 80 ? 24.529 72.661 4.227 1.00 15.40 81 GLY A N 1
ATOM 621 C CA . GLY A 1 80 ? 25.608 72.779 3.250 1.00 15.04 81 GLY A CA 1
ATOM 622 C C . GLY A 1 80 ? 26.014 74.216 2.997 1.00 15.06 81 GLY A C 1
ATOM 623 O O . GLY A 1 80 ? 26.909 74.476 2.179 1.00 15.13 81 GLY A O 1
ATOM 624 N N . LEU A 1 81 ? 25.328 75.172 3.622 1.00 15.34 82 LEU A N 1
ATOM 625 C CA . LEU A 1 81 ? 25.700 76.592 3.423 1.00 15.78 82 LEU A CA 1
ATOM 626 C C . LEU A 1 81 ? 27.020 76.845 4.147 1.00 15.99 82 LEU A C 1
ATOM 627 O O . LEU A 1 81 ? 27.115 76.489 5.317 1.00 15.94 82 LEU A O 1
ATOM 632 N N . PRO A 1 82 ? 28.049 77.406 3.459 1.00 16.25 83 PRO A N 1
ATOM 633 C CA . PRO A 1 82 ? 29.343 77.630 4.162 1.00 16.34 83 PRO A CA 1
ATOM 634 C C . PRO A 1 82 ? 29.337 78.767 5.180 1.00 16.62 83 PRO A C 1
ATOM 635 O O . PRO A 1 82 ? 28.597 79.754 5.059 1.00 15.95 83 PRO A O 1
ATOM 639 N N . PHE A 1 83 ? 30.149 78.591 6.207 1.00 16.19 84 PHE A N 1
ATOM 640 C CA . PHE A 1 83 ? 30.349 79.606 7.235 1.00 16.44 84 PHE A CA 1
ATOM 641 C C . PHE A 1 83 ? 29.091 80.122 7.932 1.00 16.51 84 PHE A C 1
ATOM 642 O O . PHE A 1 83 ? 28.933 81.310 8.184 1.00 17.35 84 PHE A O 1
ATOM 650 N N . LEU A 1 84 ? 28.210 79.173 8.229 1.00 15.84 85 LEU A N 1
ATOM 651 C CA . LEU A 1 84 ? 27.007 79.397 9.004 1.00 15.43 85 LEU A CA 1
ATOM 652 C C . LEU A 1 84 ? 27.116 78.617 10.317 1.00 15.49 85 LEU A C 1
ATOM 653 O O . LEU A 1 84 ? 26.793 79.164 11.372 1.00 16.61 85 LEU A O 1
ATOM 658 N N . ALA A 1 85 ? 27.576 77.353 10.253 1.00 15.12 86 ALA A N 1
ATOM 659 C CA . ALA A 1 85 ? 27.747 76.530 11.436 1.00 14.78 86 ALA A CA 1
ATOM 660 C C . ALA A 1 85 ? 29.011 75.729 11.200 1.00 15.09 86 ALA A C 1
ATOM 661 O O . ALA A 1 85 ? 29.035 74.788 10.396 1.00 14.36 86 ALA A O 1
ATOM 663 N N . THR A 1 86 ? 30.080 76.129 11.883 1.00 15.32 87 THR A N 1
ATOM 664 C CA . THR A 1 86 ? 31.419 75.682 11.514 1.00 15.85 87 THR A CA 1
ATOM 665 C C . THR A 1 86 ? 32.060 74.857 12.639 1.00 16.93 87 THR A C 1
ATOM 666 O O . THR A 1 86 ? 33.269 74.875 12.829 1.00 17.57 87 THR A O 1
ATOM 670 N N . GLY A 1 87 ? 31.244 74.122 13.379 1.00 16.73 88 GLY A N 1
ATOM 671 C CA . GLY A 1 87 ? 31.746 73.227 14.424 1.00 16.12 88 GLY A CA 1
ATOM 672 C C . GLY A 1 87 ? 30.631 72.284 14.820 1.00 15.76 88 GLY A C 1
ATOM 673 O O . GLY A 1 87 ? 29.488 72.490 14.418 1.00 16.00 88 GLY A O 1
ATOM 674 N N . TYR A 1 88 ? 30.962 71.263 15.615 1.00 16.41 89 TYR A N 1
ATOM 675 C CA . TYR A 1 88 ? 29.966 70.255 16.027 1.00 15.32 89 TYR A CA 1
ATOM 676 C C . TYR A 1 88 ? 28.801 70.839 16.846 1.00 15.39 89 TYR A C 1
ATOM 677 O O . TYR A 1 88 ? 27.648 70.474 16.634 1.00 14.93 89 TYR A O 1
ATOM 686 N N . ASP A 1 89 ? 29.085 71.730 17.786 1.00 14.48 90 ASP A N 1
ATOM 687 C CA . ASP A 1 89 ? 28.012 72.317 18.588 1.00 15.43 90 ASP A CA 1
ATOM 688 C C . ASP A 1 89 ? 27.088 73.195 17.750 1.00 14.92 90 ASP A C 1
ATOM 689 O O . ASP A 1 89 ? 25.847 73.101 17.839 1.00 13.96 90 ASP A O 1
ATOM 694 N N . ALA A 1 90 ? 27.678 74.064 16.936 1.00 14.37 91 ALA A N 1
ATOM 695 C CA . ALA A 1 90 ? 26.848 74.908 16.063 1.00 14.50 91 ALA A CA 1
ATOM 696 C C . ALA A 1 90 ? 26.068 74.040 15.094 1.00 13.95 91 ALA A C 1
ATOM 697 O O . ALA A 1 90 ? 24.894 74.305 14.802 1.00 15.65 91 ALA A O 1
ATOM 699 N N . SER A 1 91 ? 26.701 72.980 14.599 1.00 13.68 92 SER A N 1
ATOM 700 C CA . SER A 1 91 ? 26.033 72.063 13.673 1.00 14.35 92 SER A CA 1
ATOM 701 C C . SER A 1 91 ? 24.838 71.367 14.346 1.00 14.51 92 SER A C 1
ATOM 702 O O . SER A 1 91 ? 23.763 71.262 13.744 1.00 14.30 92 SER A O 1
ATOM 705 N N . PHE A 1 92 ? 25.032 70.869 15.567 1.00 13.91 93 PHE A N 1
ATOM 706 C CA . PHE A 1 92 ? 23.895 70.265 16.287 1.00 15.05 93 PHE A CA 1
ATOM 707 C C . PHE A 1 92 ? 22.756 71.278 16.531 1.00 14.83 93 PHE A C 1
ATOM 708 O O . PHE A 1 92 ? 21.559 70.984 16.410 1.00 15.03 93 PHE A O 1
ATOM 716 N N . LYS A 1 93 ? 23.106 72.487 16.901 1.00 15.27 94 LYS A N 1
ATOM 717 C CA . LYS A 1 93 ? 22.082 73.525 17.060 1.00 15.45 94 LYS A CA 1
ATOM 718 C C . LYS A 1 93 ? 21.385 73.891 15.754 1.00 15.56 94 LYS A C 1
ATOM 719 O O . LYS A 1 93 ? 20.167 74.111 15.732 1.00 15.75 94 LYS A O 1
ATOM 725 N N . LEU A 1 94 ? 22.136 73.920 14.653 1.00 15.05 95 LEU A N 1
ATOM 726 C CA . LEU A 1 94 ? 21.521 74.171 13.345 1.00 14.61 95 LEU A CA 1
ATOM 727 C C . LEU A 1 94 ? 20.545 73.062 13.036 1.00 14.83 95 LEU A C 1
ATOM 728 O O . LEU A 1 94 ? 19.447 73.303 12.571 1.00 15.21 95 LEU A O 1
ATOM 733 N N . TYR A 1 95 ? 20.974 71.832 13.285 1.00 13.75 96 TYR A N 1
ATOM 734 C CA . TYR A 1 95 ? 20.114 70.663 13.126 1.00 14.55 96 TYR A CA 1
ATOM 735 C C . TYR A 1 95 ? 18.810 70.796 13.913 1.00 14.80 96 TYR A C 1
ATOM 736 O O . TYR A 1 95 ? 17.726 70.571 13.360 1.00 14.78 96 TYR A O 1
ATOM 745 N N . GLN A 1 96 ? 18.906 71.108 15.202 1.00 15.60 97 GLN A N 1
ATOM 746 C CA . GLN A 1 96 ? 17.707 71.240 16.046 1.00 16.85 97 GLN A CA 1
ATOM 747 C C . GLN A 1 96 ? 16.729 72.290 15.528 1.00 16.98 97 GLN A C 1
ATOM 748 O O . GLN A 1 96 ? 15.519 72.074 15.549 1.00 17.15 97 GLN A O 1
ATOM 754 N N . ALA A 1 97 ? 17.267 73.402 15.017 1.00 16.98 98 ALA A N 1
ATOM 755 C CA . ALA A 1 97 ? 16.488 74.452 14.351 1.00 16.63 98 ALA A CA 1
ATOM 756 C C . ALA A 1 97 ? 15.797 73.940 13.056 1.00 17.05 98 ALA A C 1
ATOM 757 O O . ALA A 1 97 ? 14.619 74.263 12.763 1.00 17.47 98 ALA A O 1
ATOM 759 N N . GLN A 1 98 ? 16.525 73.121 12.304 1.00 15.27 99 GLN A N 1
ATOM 760 C CA . GLN A 1 98 ? 16.048 72.595 11.009 1.00 15.11 99 GLN A CA 1
ATOM 761 C C . GLN A 1 98 ? 15.039 71.466 11.152 1.00 15.06 99 GLN A C 1
ATOM 762 O O . GLN A 1 98 ? 14.164 71.272 10.299 1.00 14.64 99 GLN A O 1
ATOM 768 N N . LYS A 1 99 ? 15.199 70.707 12.225 1.00 15.64 100 LYS A N 1
ATOM 769 C CA . LYS A 1 99 ? 14.570 69.389 12.349 1.00 15.68 100 LYS A CA 1
ATOM 770 C C . LYS A 1 99 ? 13.044 69.424 12.163 1.00 15.73 100 LYS A C 1
ATOM 771 O O . LYS A 1 99 ? 12.514 68.624 11.402 1.00 15.85 100 LYS A O 1
ATOM 777 N N . PRO A 1 100 ? 12.334 70.347 12.840 1.00 16.42 101 PRO A N 1
ATOM 778 C CA . PRO A 1 100 ? 10.866 70.334 12.675 1.00 16.29 101 PRO A CA 1
ATOM 779 C C . PRO A 1 100 ? 10.414 70.553 11.223 1.00 15.93 101 PRO A C 1
ATOM 780 O O . PRO A 1 100 ? 9.422 69.960 10.760 1.00 15.40 101 PRO A O 1
ATOM 784 N N . PHE A 1 101 ? 11.145 71.389 10.504 1.00 16.03 102 PHE A N 1
ATOM 785 C CA . PHE A 1 101 ? 10.856 71.641 9.100 1.00 16.11 102 PHE A CA 1
ATOM 786 C C . PHE A 1 101 ? 11.232 70.467 8.179 1.00 15.94 102 PHE A C 1
ATOM 787 O O . PHE A 1 101 ? 10.546 70.228 7.187 1.00 16.25 102 PHE A O 1
ATOM 795 N N . LEU A 1 102 ? 12.334 69.783 8.493 1.00 17.09 103 LEU A N 1
ATOM 796 C CA . LEU A 1 102 ? 12.732 68.548 7.802 1.00 17.38 103 LEU A CA 1
ATOM 797 C C . LEU A 1 102 ? 11.649 67.468 7.970 1.00 17.55 103 LEU A C 1
ATOM 798 O O . LEU A 1 102 ? 11.201 66.837 6.997 1.00 16.17 103 LEU A O 1
ATOM 803 N N . GLU A 1 103 ? 11.229 67.276 9.215 1.00 17.28 104 GLU A N 1
ATOM 804 C CA . GLU A 1 103 ? 10.183 66.306 9.524 1.00 17.45 104 GLU A CA 1
ATOM 805 C C . GLU A 1 103 ? 8.876 66.639 8.834 1.00 17.67 104 GLU A C 1
ATOM 806 O O . GLU A 1 103 ? 8.211 65.750 8.324 1.00 17.41 104 GLU A O 1
ATOM 812 N N . LYS A 1 104 ? 8.488 67.914 8.847 1.00 17.69 105 LYS A N 1
ATOM 813 C CA . LYS A 1 104 ? 7.293 68.360 8.133 1.00 17.76 105 LYS A CA 1
ATOM 814 C C . LYS A 1 104 ? 7.377 68.042 6.630 1.00 18.27 105 LYS A C 1
ATOM 815 O O . LYS A 1 104 ? 6.462 67.414 6.067 1.00 19.38 105 LYS A O 1
ATOM 821 N N . LYS A 1 105 ? 8.481 68.442 5.992 1.00 18.47 106 LYS A N 1
ATOM 822 C CA . LYS A 1 105 ? 8.664 68.178 4.567 1.00 18.30 106 LYS A CA 1
ATOM 823 C C . LYS A 1 105 ? 8.636 66.687 4.270 1.00 17.46 106 LYS A C 1
ATOM 824 O O . LYS A 1 105 ? 7.974 66.258 3.332 1.00 17.35 106 LYS A O 1
ATOM 830 N N . LEU A 1 106 ? 9.338 65.897 5.080 1.00 16.57 107 LEU A N 1
ATOM 831 C CA . LEU A 1 106 ? 9.353 64.456 4.874 1.00 16.67 107 LEU A CA 1
ATOM 832 C C . LEU A 1 106 ? 7.955 63.865 5.050 1.00 17.78 107 LEU A C 1
ATOM 833 O O . LEU A 1 106 ? 7.547 62.975 4.283 1.00 18.30 107 LEU A O 1
ATOM 838 N N . ALA A 1 107 ? 7.229 64.360 6.049 1.00 18.85 108 ALA A N 1
ATOM 839 C CA . ALA A 1 107 ? 5.846 63.899 6.277 1.00 19.74 108 ALA A CA 1
ATOM 840 C C . ALA A 1 107 ? 4.908 64.117 5.089 1.00 20.49 108 ALA A C 1
ATOM 841 O O . ALA A 1 107 ? 4.065 63.238 4.813 1.00 20.43 108 ALA A O 1
ATOM 843 N N . SER A 1 108 ? 5.062 65.248 4.389 1.00 20.97 109 SER A N 1
ATOM 844 C CA . SER A 1 108 ? 4.286 65.575 3.171 1.00 22.17 109 SER A CA 1
ATOM 845 C C . SER A 1 108 ? 4.485 64.576 2.029 1.00 22.80 109 SER A C 1
ATOM 846 O O . SER A 1 108 ? 3.705 64.558 1.067 1.00 23.68 109 SER A O 1
ATOM 849 N N . GLN A 1 109 ? 5.534 63.759 2.129 1.00 23.02 110 GLN A N 1
ATOM 850 C CA . GLN A 1 109 ? 5.835 62.723 1.145 1.00 23.58 110 GLN A CA 1
ATOM 851 C C . GLN A 1 109 ? 5.850 61.327 1.786 1.00 22.00 110 GLN A C 1
ATOM 852 O O . GLN A 1 109 ? 6.513 60.418 1.295 1.00 21.79 110 GLN A O 1
ATOM 858 N N . GLY A 1 110 ? 5.155 61.173 2.909 1.00 21.46 111 GLY A N 1
ATOM 859 C CA . GLY A 1 110 ? 4.998 59.863 3.549 1.00 20.81 111 GLY A CA 1
ATOM 860 C C . GLY A 1 110 ? 6.234 59.247 4.183 1.00 20.38 111 GLY A C 1
ATOM 861 O O . GLY A 1 110 ? 6.324 58.017 4.274 1.00 20.42 111 GLY A O 1
ATOM 862 N N . MET A 1 111 ? 7.182 60.078 4.632 1.00 19.65 112 MET A N 1
ATOM 863 C CA . MET A 1 111 ? 8.391 59.571 5.302 1.00 19.86 112 MET A CA 1
ATOM 864 C C . MET A 1 111 ? 8.594 60.143 6.699 1.00 19.53 112 MET A C 1
ATOM 865 O O . MET A 1 111 ? 8.090 61.222 7.025 1.00 19.34 112 MET A O 1
ATOM 870 N N . MET A 1 112 ? 9.337 59.401 7.508 1.00 19.59 113 MET A N 1
ATOM 871 C CA . MET A 1 112 ? 9.769 59.846 8.826 1.00 21.08 113 MET A CA 1
ATOM 872 C C . MET A 1 112 ? 11.271 60.031 8.896 1.00 18.94 113 MET A C 1
ATOM 873 O O . MET A 1 112 ? 12.026 59.295 8.262 1.00 17.89 113 MET A O 1
ATOM 878 N N . LEU A 1 113 ? 11.690 61.004 9.696 1.00 18.60 114 LEU A N 1
ATOM 879 C CA . LEU A 1 113 ? 13.111 61.173 10.027 1.00 18.49 114 LEU A CA 1
ATOM 880 C C . LEU A 1 113 ? 13.441 60.340 11.250 1.00 17.87 114 LEU A C 1
ATOM 881 O O . LEU A 1 113 ? 12.954 60.614 12.359 1.00 18.57 114 LEU A O 1
ATOM 886 N N . LEU A 1 114 ? 14.278 59.336 11.074 1.00 16.68 115 LEU A N 1
ATOM 887 C CA . LEU A 1 114 ? 14.625 58.486 12.209 1.00 16.70 115 LEU A CA 1
ATOM 888 C C . LEU A 1 114 ? 15.766 59.089 13.021 1.00 16.39 115 LEU A C 1
ATOM 889 O O . LEU A 1 114 ? 15.655 59.249 14.224 1.00 17.28 115 LEU A O 1
ATOM 894 N N . TYR A 1 115 ? 16.868 59.400 12.366 1.00 16.88 116 TYR A N 1
ATOM 895 C CA . TYR A 1 115 ? 17.954 60.118 13.010 1.00 15.14 116 TYR A CA 1
ATOM 896 C C . TYR A 1 115 ? 18.843 60.769 11.963 1.00 14.83 116 TYR A C 1
ATOM 897 O O . TYR A 1 115 ? 18.761 60.423 10.795 1.00 15.14 116 TYR A O 1
ATOM 906 N N . SER A 1 116 ? 19.648 61.741 12.387 1.00 14.50 117 SER A N 1
ATOM 907 C CA . SER A 1 116 ? 20.508 62.477 11.461 1.00 14.60 117 SER A CA 1
ATOM 908 C C . SER A 1 116 ? 21.866 62.695 12.123 1.00 14.58 117 SER A C 1
ATOM 909 O O . SER A 1 116 ? 21.916 63.045 13.312 1.00 14.45 117 SER A O 1
ATOM 912 N N . VAL A 1 117 ? 22.954 62.428 11.388 1.00 14.11 118 VAL A N 1
ATOM 913 C CA . VAL A 1 117 ? 24.272 62.677 11.946 1.00 14.81 118 VAL A CA 1
ATOM 914 C C . VAL A 1 117 ? 25.191 63.463 11.033 1.00 13.84 118 VAL A C 1
ATOM 915 O O . VAL A 1 117 ? 25.161 63.298 9.831 1.00 14.13 118 VAL A O 1
ATOM 919 N N . ALA A 1 118 ? 25.978 64.343 11.638 1.00 13.36 119 ALA A N 1
ATOM 920 C CA . ALA A 1 118 ? 26.867 65.210 10.873 1.00 12.46 119 ALA A CA 1
ATOM 921 C C . ALA A 1 118 ? 28.126 64.474 10.457 1.00 13.06 119 ALA A C 1
ATOM 922 O O . ALA A 1 118 ? 28.731 63.774 11.258 1.00 13.56 119 ALA A O 1
ATOM 924 N N . TRP A 1 119 ? 28.504 64.653 9.194 1.00 13.89 120 TRP A N 1
ATOM 925 C CA . TRP A 1 119 ? 29.853 64.353 8.718 1.00 14.69 120 TRP A CA 1
ATOM 926 C C . TRP A 1 119 ? 30.802 65.347 9.409 1.00 14.75 120 TRP A C 1
ATOM 927 O O . TRP A 1 119 ? 30.362 66.389 9.897 1.00 14.82 120 TRP A O 1
ATOM 938 N N . PRO A 1 120 ? 32.111 65.032 9.452 1.00 14.79 121 PRO A N 1
ATOM 939 C CA . PRO A 1 120 ? 33.090 65.983 10.015 1.00 15.03 121 PRO A CA 1
ATOM 940 C C . PRO A 1 120 ? 33.220 67.306 9.229 1.00 15.14 121 PRO A C 1
ATOM 941 O O . PRO A 1 120 ? 32.736 67.426 8.093 1.00 14.74 121 PRO A O 1
ATOM 945 N N . PRO A 1 121 ? 33.827 68.329 9.861 1.00 14.91 122 PRO A N 1
ATOM 946 C CA . PRO A 1 121 ? 33.914 69.646 9.225 1.00 14.77 122 PRO A CA 1
ATOM 947 C C . PRO A 1 121 ? 34.638 69.619 7.891 1.00 14.48 122 PRO A C 1
ATOM 948 O O . PRO A 1 121 ? 35.655 68.932 7.745 1.00 15.76 122 PRO A O 1
ATOM 952 N N . GLN A 1 122 ? 34.080 70.322 6.925 1.00 14.38 123 GLN A N 1
ATOM 953 C CA . GLN A 1 122 ? 34.512 70.168 5.537 1.00 14.60 123 GLN A CA 1
ATOM 954 C C . GLN A 1 122 ? 35.680 71.045 5.182 1.00 15.70 123 GLN A C 1
ATOM 955 O O . GLN A 1 122 ? 35.622 72.263 5.373 1.00 15.33 123 GLN A O 1
ATOM 961 N N . GLY A 1 123 ? 36.709 70.421 4.600 1.00 16.43 124 GLY A N 1
ATOM 962 C CA . GLY A 1 123 ? 37.898 71.155 4.176 1.00 16.50 124 GLY A CA 1
ATOM 963 C C . GLY A 1 123 ? 38.118 70.976 2.697 1.00 17.31 124 GLY A C 1
ATOM 964 O O . GLY A 1 123 ? 37.337 70.305 2.026 1.00 17.43 124 GLY A O 1
ATOM 965 N N . ILE A 1 124 ? 39.179 71.584 2.184 1.00 17.99 125 ILE A N 1
ATOM 966 C CA . ILE A 1 124 ? 39.470 71.565 0.754 1.00 17.70 125 ILE A CA 1
ATOM 967 C C . ILE A 1 124 ? 40.666 70.710 0.523 1.00 18.94 125 ILE A C 1
ATOM 968 O O . ILE A 1 124 ? 41.754 71.007 1.047 1.00 20.17 125 ILE A O 1
ATOM 973 N N . PHE A 1 125 ? 40.469 69.652 -0.261 1.00 19.64 126 PHE A N 1
ATOM 974 C CA . PHE A 1 125 ? 41.557 68.801 -0.749 1.00 19.81 126 PHE A CA 1
ATOM 975 C C . PHE A 1 125 ? 42.086 69.417 -2.042 1.00 20.56 126 PHE A C 1
ATOM 976 O O . PHE A 1 125 ? 41.332 69.566 -2.995 1.00 20.48 126 PHE A O 1
ATOM 984 N N . ALA A 1 126 ? 43.364 69.805 -2.060 1.00 21.21 127 ALA A N 1
ATOM 985 C CA . ALA A 1 126 ? 43.963 70.351 -3.277 1.00 22.49 127 ALA A CA 1
ATOM 986 C C . ALA A 1 126 ? 45.475 70.082 -3.376 1.00 24.07 127 ALA A C 1
ATOM 987 O O . ALA A 1 126 ? 46.130 69.689 -2.408 1.00 23.94 127 ALA A O 1
ATOM 989 N N . ASN A 1 127 ? 46.014 70.302 -4.566 1.00 25.08 128 ASN A N 1
ATOM 990 C CA . ASN A 1 127 ? 47.450 70.257 -4.755 1.00 26.61 128 ASN A CA 1
ATOM 991 C C . ASN A 1 127 ? 48.046 71.651 -4.773 1.00 27.58 128 ASN A C 1
ATOM 992 O O . ASN A 1 127 ? 49.263 71.803 -4.646 1.00 28.35 128 ASN A O 1
ATOM 997 N N . ARG A 1 128 ? 47.161 72.642 -4.905 1.00 27.84 129 ARG A N 1
ATOM 998 C CA . ARG A 1 128 ? 47.474 74.067 -4.978 1.00 29.11 129 ARG A CA 1
ATOM 999 C C . ARG A 1 128 ? 47.653 74.729 -3.632 1.00 29.24 129 ARG A C 1
ATOM 1000 O O . ARG A 1 128 ? 47.055 74.316 -2.629 1.00 28.42 129 ARG A O 1
ATOM 1008 N N . ASP A 1 129 ? 48.422 75.814 -3.638 1.00 29.47 130 ASP A N 1
ATOM 1009 C CA . ASP A 1 129 ? 48.466 76.707 -2.493 1.00 30.18 130 ASP A CA 1
ATOM 1010 C C . ASP A 1 129 ? 47.240 77.613 -2.504 1.00 29.42 130 ASP A C 1
ATOM 1011 O O . ASP A 1 129 ? 46.996 78.325 -3.481 1.00 29.82 130 ASP A O 1
ATOM 1016 N N . ILE A 1 130 ? 46.448 77.551 -1.434 1.00 28.05 131 ILE A N 1
ATOM 1017 C CA . ILE A 1 130 ? 45.222 78.329 -1.357 1.00 26.42 131 ILE A CA 1
ATOM 1018 C C . ILE A 1 130 ? 45.281 79.182 -0.113 1.00 26.99 131 ILE A C 1
ATOM 1019 O O . ILE A 1 130 ? 45.103 78.681 1.000 1.00 26.34 131 ILE A O 1
ATOM 1024 N N . LYS A 1 131 ? 45.562 80.471 -0.308 1.00 27.28 132 LYS A N 1
ATOM 1025 C CA . LYS A 1 131 ? 45.647 81.412 0.795 1.00 28.24 132 LYS A CA 1
ATOM 1026 C C . LYS A 1 131 ? 44.489 82.401 0.727 1.00 27.10 132 LYS A C 1
ATOM 1027 O O . LYS A 1 131 ? 44.233 83.138 1.677 1.00 27.37 132 LYS A O 1
ATOM 1033 N N . GLN A 1 132 ? 43.780 82.384 -0.400 1.00 26.48 133 GLN A N 1
ATOM 1034 C CA . GLN A 1 132 ? 42.597 83.224 -0.621 1.00 26.61 133 GLN A CA 1
ATOM 1035 C C . GLN A 1 132 ? 41.676 82.568 -1.652 1.00 26.20 133 GLN A C 1
ATOM 1036 O O . GLN A 1 132 ? 42.100 81.697 -2.406 1.00 25.29 133 GLN A O 1
ATOM 1042 N N . VAL A 1 133 ? 40.422 82.998 -1.695 1.00 26.20 134 VAL A N 1
ATOM 1043 C CA . VAL A 1 133 ? 39.451 82.379 -2.603 1.00 26.71 134 VAL A CA 1
ATOM 1044 C C . VAL A 1 133 ? 39.918 82.361 -4.055 1.00 27.06 134 VAL A C 1
ATOM 1045 O O . VAL A 1 133 ? 39.749 81.350 -4.741 1.00 26.86 134 VAL A O 1
ATOM 1049 N N . SER A 1 134 ? 40.552 83.447 -4.501 1.00 27.20 135 SER A N 1
ATOM 1050 C CA . SER A 1 134 ? 41.017 83.543 -5.890 1.00 28.02 135 SER A CA 1
ATOM 1051 C C . SER A 1 134 ? 41.971 82.413 -6.280 1.00 28.17 135 SER A C 1
ATOM 1052 O O . SER A 1 134 ? 42.018 82.022 -7.445 1.00 28.06 135 SER A O 1
ATOM 1055 N N . ASP A 1 135 ? 42.717 81.882 -5.309 1.00 27.93 136 ASP A N 1
ATOM 1056 C CA . ASP A 1 135 ? 43.613 80.751 -5.576 1.00 28.53 136 ASP A CA 1
ATOM 1057 C C . ASP A 1 135 ? 42.850 79.491 -6.010 1.00 29.10 136 ASP A C 1
ATOM 1058 O O . ASP A 1 135 ? 43.462 78.479 -6.334 1.00 28.94 136 ASP A O 1
ATOM 1063 N N . MET A 1 136 ? 41.517 79.552 -5.989 1.00 29.51 137 MET A N 1
ATOM 1064 C CA . MET A 1 136 ? 40.706 78.388 -6.349 1.00 30.58 137 MET A CA 1
ATOM 1065 C C . MET A 1 136 ? 40.119 78.421 -7.767 1.00 30.72 137 MET A C 1
ATOM 1066 O O . MET A 1 136 ? 39.552 77.423 -8.245 1.00 30.77 137 MET A O 1
ATOM 1071 N N . LYS A 1 137 ? 40.277 79.559 -8.438 1.00 30.62 138 LYS A N 1
ATOM 1072 C CA . LYS A 1 137 ? 39.789 79.728 -9.798 1.00 31.58 138 LYS A CA 1
ATOM 1073 C C . LYS A 1 137 ? 40.410 78.677 -10.716 1.00 30.47 138 LYS A C 1
ATOM 1074 O O . LYS A 1 137 ? 41.638 78.484 -10.733 1.00 30.74 138 LYS A O 1
ATOM 1080 N N . GLY A 1 138 ? 39.562 77.971 -11.452 1.00 29.37 139 GLY A N 1
ATOM 1081 C CA . GLY A 1 138 ? 40.040 76.985 -12.418 1.00 28.58 139 GLY A CA 1
ATOM 1082 C C . GLY A 1 138 ? 40.349 75.602 -11.869 1.00 27.91 139 GLY A C 1
ATOM 1083 O O . GLY A 1 138 ? 40.800 74.726 -12.607 1.00 27.82 139 GLY A O 1
ATOM 1084 N N . LEU A 1 139 ? 40.098 75.382 -10.579 1.00 27.31 140 LEU A N 1
ATOM 1085 C CA . LEU A 1 139 ? 40.280 74.051 -9.993 1.00 26.51 140 LEU A CA 1
ATOM 1086 C C . LEU A 1 139 ? 39.368 73.048 -10.724 1.00 25.73 140 LEU A C 1
ATOM 1087 O O . LEU A 1 139 ? 38.261 73.414 -11.095 1.00 25.39 140 LEU A O 1
ATOM 1092 N N . LYS A 1 140 ? 39.861 71.825 -10.947 1.00 25.22 141 LYS A N 1
ATOM 1093 C CA . LYS A 1 140 ? 39.073 70.716 -11.499 1.00 25.56 141 LYS A CA 1
ATOM 1094 C C . LYS A 1 140 ? 38.383 70.037 -10.316 1.00 23.60 141 LYS A C 1
ATOM 1095 O O . LYS A 1 140 ? 38.909 69.097 -9.737 1.00 23.77 141 LYS A O 1
ATOM 1101 N N . TRP A 1 141 ? 37.206 70.531 -9.969 1.00 21.72 142 TRP A N 1
ATOM 1102 C CA . TRP A 1 141 ? 36.596 70.275 -8.668 1.00 20.94 142 TRP A CA 1
ATOM 1103 C C . TRP A 1 141 ? 35.610 69.111 -8.728 1.00 20.63 142 TRP A C 1
ATOM 1104 O O . TRP A 1 141 ? 34.831 69.019 -9.666 1.00 21.83 142 TRP A O 1
ATOM 1115 N N . ARG A 1 142 ? 35.669 68.233 -7.741 1.00 19.11 143 ARG A N 1
ATOM 1116 C CA . ARG A 1 142 ? 34.680 67.177 -7.571 1.00 18.78 143 ARG A CA 1
ATOM 1117 C C . ARG A 1 142 ? 33.589 67.644 -6.600 1.00 18.41 143 ARG A C 1
ATOM 1118 O O . ARG A 1 142 ? 33.854 67.918 -5.418 1.00 18.47 143 ARG A O 1
ATOM 1126 N N . ALA A 1 143 ? 32.367 67.740 -7.110 1.00 17.74 144 ALA A N 1
ATOM 1127 C CA . ALA A 1 143 ? 31.223 68.048 -6.269 1.00 16.81 144 ALA A CA 1
ATOM 1128 C C . ALA A 1 143 ? 30.640 66.731 -5.801 1.00 16.52 144 ALA A C 1
ATOM 1129 O O . ALA A 1 143 ? 30.804 65.707 -6.455 1.00 15.96 144 ALA A O 1
ATOM 1131 N N . TYR A 1 144 ? 29.983 66.761 -4.644 1.00 15.63 145 TYR A N 1
ATOM 1132 C CA . TYR A 1 144 ? 29.208 65.616 -4.169 1.00 15.29 145 TYR A CA 1
ATOM 1133 C C . TYR A 1 144 ? 27.735 66.004 -3.976 1.00 14.92 145 TYR A C 1
ATOM 1134 O O . TYR A 1 144 ? 26.917 65.189 -3.536 1.00 16.70 145 TYR A O 1
ATOM 1143 N N . SER A 1 145 ? 27.374 67.231 -4.343 1.00 15.14 146 SER A N 1
ATOM 1144 C CA . SER A 1 145 ? 26.008 67.699 -4.152 1.00 15.58 146 SER A CA 1
ATOM 1145 C C . SER A 1 145 ? 25.780 68.924 -5.026 1.00 16.17 146 SER A C 1
ATOM 1146 O O . SER A 1 145 ? 26.759 69.555 -5.449 1.00 16.19 146 SER A O 1
ATOM 1149 N N . PRO A 1 146 ? 24.501 69.298 -5.268 1.00 16.41 147 PRO A N 1
ATOM 1150 C CA . PRO A 1 146 ? 24.211 70.581 -5.954 1.00 16.95 147 PRO A CA 1
ATOM 1151 C C . PRO A 1 146 ? 24.851 71.778 -5.256 1.00 17.63 147 PRO A C 1
ATOM 1152 O O . PRO A 1 146 ? 25.253 72.760 -5.909 1.00 16.45 147 PRO A O 1
ATOM 1156 N N . VAL A 1 147 ? 24.942 71.715 -3.925 1.00 17.60 148 VAL A N 1
ATOM 1157 C CA . VAL A 1 147 ? 25.336 72.902 -3.158 1.00 18.28 148 VAL A CA 1
ATOM 1158 C C . VAL A 1 147 ? 26.850 73.084 -3.288 1.00 18.63 148 VAL A C 1
ATOM 1159 O O . VAL A 1 147 ? 27.383 74.181 -3.375 1.00 18.40 148 VAL A O 1
ATOM 1163 N N . THR A 1 148 ? 27.526 71.962 -3.365 1.00 18.84 149 THR A N 1
ATOM 1164 C CA . THR A 1 148 ? 28.952 71.918 -3.422 1.00 19.16 149 THR A CA 1
ATOM 1165 C C . THR A 1 148 ? 29.392 72.239 -4.878 1.00 19.56 149 THR A C 1
ATOM 1166 O O . THR A 1 148 ? 30.465 72.819 -5.116 1.00 20.19 149 THR A O 1
ATOM 1170 N N . ALA A 1 149 ? 28.528 71.941 -5.846 1.00 19.55 150 ALA A N 1
ATOM 1171 C CA . ALA A 1 149 ? 28.702 72.462 -7.212 1.00 19.67 150 ALA A CA 1
ATOM 1172 C C . ALA A 1 149 ? 28.543 73.991 -7.270 1.00 19.63 150 ALA A C 1
ATOM 1173 O O . ALA A 1 149 ? 29.330 74.686 -7.947 1.00 19.11 150 ALA A O 1
ATOM 1175 N N . LYS A 1 150 ? 27.557 74.520 -6.545 1.00 19.18 151 LYS A N 1
ATOM 1176 C CA . LYS A 1 150 ? 27.353 75.971 -6.466 1.00 19.54 151 LYS A CA 1
ATOM 1177 C C . LYS A 1 150 ? 28.557 76.686 -5.839 1.00 19.98 151 LYS A C 1
ATOM 1178 O O . LYS A 1 150 ? 29.013 77.688 -6.364 1.00 20.25 151 LYS A O 1
ATOM 1184 N N . ILE A 1 151 ? 29.066 76.151 -4.735 1.00 19.68 152 ILE A N 1
ATOM 1185 C CA . ILE A 1 151 ? 30.254 76.701 -4.091 1.00 19.53 152 ILE A CA 1
ATOM 1186 C C . ILE A 1 151 ? 31.430 76.745 -5.068 1.00 20.21 152 ILE A C 1
ATOM 1187 O O . ILE A 1 151 ? 32.105 77.776 -5.185 1.00 20.07 152 ILE A O 1
ATOM 1192 N N . ALA A 1 152 ? 31.650 75.642 -5.777 1.00 20.38 153 ALA A N 1
ATOM 1193 C CA . ALA A 1 152 ? 32.693 75.589 -6.814 1.00 21.71 153 ALA A CA 1
ATOM 1194 C C . ALA A 1 152 ? 3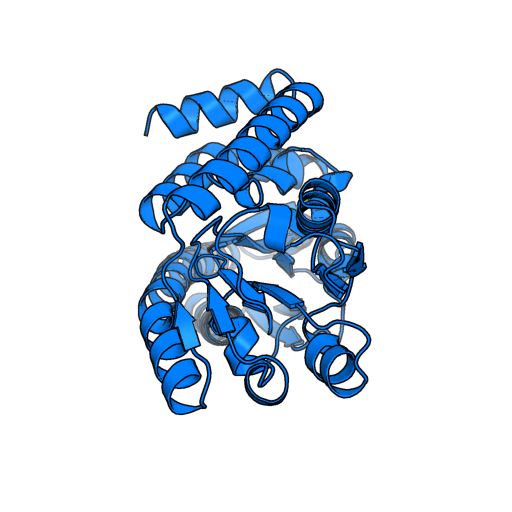2.506 76.736 -7.804 1.00 22.71 153 ALA A C 1
ATOM 1195 O O . ALA A 1 152 ? 33.439 77.516 -8.053 1.00 22.53 153 ALA A O 1
ATOM 1197 N N . GLU A 1 153 ? 31.289 76.883 -8.328 1.00 23.24 154 GLU A N 1
ATOM 1198 C CA . GLU A 1 153 ? 31.044 77.920 -9.321 1.00 24.27 154 GLU A CA 1
ATOM 1199 C C . GLU A 1 153 ? 31.321 79.296 -8.731 1.00 24.35 154 GLU A C 1
ATOM 1200 O O . GLU A 1 153 ? 31.799 80.199 -9.431 1.00 22.94 154 GLU A O 1
ATOM 1206 N N . LEU A 1 154 ? 31.019 79.461 -7.445 1.00 23.77 155 LEU A N 1
ATOM 1207 C CA . LEU A 1 154 ? 31.146 80.776 -6.835 1.00 24.39 155 LEU A CA 1
ATOM 1208 C C . LEU A 1 154 ? 32.600 81.146 -6.545 1.00 24.56 155 LEU A C 1
ATOM 1209 O O . LEU A 1 154 ? 32.890 82.329 -6.362 1.00 25.44 155 LEU A O 1
ATOM 1214 N N . VAL A 1 155 ? 33.500 80.160 -6.502 1.00 23.65 156 VAL A N 1
ATOM 1215 C CA . VAL A 1 155 ? 34.924 80.447 -6.325 1.00 24.38 156 VAL A CA 1
ATOM 1216 C C . VAL A 1 155 ? 35.687 80.415 -7.661 1.00 24.40 156 VAL A C 1
ATOM 1217 O O . VAL A 1 155 ? 36.909 80.587 -7.688 1.00 25.20 156 VAL A O 1
ATOM 1221 N N . GLY A 1 156 ? 34.950 80.200 -8.747 1.00 24.24 157 GLY A N 1
ATOM 1222 C CA . GLY A 1 156 ? 35.524 80.067 -10.081 1.00 23.45 157 GLY A CA 1
ATOM 1223 C C . GLY A 1 156 ? 36.111 78.708 -10.395 1.00 23.52 157 GLY A C 1
ATOM 1224 O O . GLY A 1 156 ? 36.858 78.569 -11.366 1.00 23.24 157 GLY A O 1
ATOM 1225 N N . ALA A 1 157 ? 35.793 77.693 -9.583 1.00 23.32 158 ALA A N 1
ATOM 1226 C CA . ALA A 1 157 ? 36.210 76.323 -9.907 1.00 22.92 158 ALA A CA 1
ATOM 1227 C C . ALA A 1 157 ? 35.233 75.706 -10.912 1.00 22.98 158 ALA A C 1
ATOM 1228 O O . ALA A 1 157 ? 34.160 76.272 -11.186 1.00 23.60 158 ALA A O 1
ATOM 1230 N N . GLN A 1 158 ? 35.599 74.553 -11.460 1.00 22.56 159 GLN A N 1
ATOM 1231 C CA . GLN A 1 158 ? 34.772 73.911 -12.483 1.00 22.31 159 GLN A CA 1
ATOM 1232 C C . GLN A 1 158 ? 34.375 72.536 -11.975 1.00 21.83 159 GLN A C 1
ATOM 1233 O O . GLN A 1 158 ? 35.206 71.627 -11.900 1.00 21.07 159 GLN A O 1
ATOM 1239 N N . PRO A 1 159 ? 33.116 72.407 -11.522 1.00 21.77 160 PRO A N 1
ATOM 1240 C CA . PRO A 1 159 ? 32.815 71.162 -10.857 1.00 21.64 160 PRO A CA 1
ATOM 1241 C C . PRO A 1 159 ? 32.244 70.100 -11.766 1.00 21.71 160 PRO A C 1
ATOM 1242 O O . PRO A 1 159 ? 31.641 70.404 -12.808 1.00 22.00 160 PRO A O 1
ATOM 1246 N N . VAL A 1 160 ? 32.439 68.865 -11.335 1.00 21.45 161 VAL A N 1
ATOM 1247 C CA . VAL A 1 160 ? 31.707 67.733 -11.855 1.00 21.96 161 VAL A CA 1
ATOM 1248 C C . VAL A 1 160 ? 31.294 66.878 -10.646 1.00 20.78 161 VAL A C 1
ATOM 1249 O O . VAL A 1 160 ? 32.059 66.695 -9.699 1.00 19.45 161 VAL A O 1
ATOM 1253 N N . THR A 1 161 ? 30.072 66.368 -10.682 1.00 19.53 162 THR A N 1
ATOM 1254 C CA . THR A 1 161 ? 29.603 65.506 -9.582 1.00 19.52 162 THR A CA 1
ATOM 1255 C C . THR A 1 161 ? 30.124 64.093 -9.708 1.00 18.40 162 THR A C 1
ATOM 1256 O O . THR A 1 161 ? 29.986 63.462 -10.772 1.00 17.88 162 THR A O 1
ATOM 1260 N N . VAL A 1 162 ? 30.710 63.601 -8.617 1.00 17.37 163 VAL A N 1
ATOM 1261 C CA . VAL A 1 162 ? 31.157 62.232 -8.513 1.00 17.06 163 VAL A CA 1
ATOM 1262 C C . VAL A 1 162 ? 30.761 61.700 -7.149 1.00 17.25 163 VAL A C 1
ATOM 1263 O O . VAL A 1 162 ? 31.159 62.263 -6.112 1.00 16.00 163 VAL A O 1
ATOM 1267 N N . GLN A 1 163 ? 29.983 60.613 -7.131 1.00 16.85 164 GLN A N 1
ATOM 1268 C CA . GLN A 1 163 ? 29.624 60.005 -5.840 1.00 17.08 164 GLN A CA 1
ATOM 1269 C C . GLN A 1 163 ? 30.848 59.416 -5.171 1.00 17.74 164 GLN A C 1
ATOM 1270 O O . GLN A 1 163 ? 31.832 59.135 -5.854 1.00 16.99 164 GLN A O 1
ATOM 1276 N N . GLN A 1 164 ? 30.801 59.227 -3.848 1.00 17.80 165 GLN A N 1
ATOM 1277 C CA . GLN A 1 164 ? 31.979 58.732 -3.134 1.00 19.54 165 GLN A CA 1
ATOM 1278 C C . GLN A 1 164 ? 32.416 57.361 -3.648 1.00 19.84 165 GLN A C 1
ATOM 1279 O O . GLN A 1 164 ? 33.609 57.066 -3.696 1.00 19.91 165 GLN A O 1
ATOM 1285 N N . ALA A 1 165 ? 31.438 56.527 -4.013 1.00 21.29 166 ALA A N 1
ATOM 1286 C CA . ALA A 1 165 ? 31.710 55.185 -4.550 1.00 22.03 166 ALA A CA 1
ATOM 1287 C C . ALA A 1 165 ? 32.536 55.182 -5.844 1.00 23.00 166 ALA A C 1
ATOM 1288 O O . ALA A 1 165 ? 33.162 54.154 -6.171 1.00 22.25 166 ALA A O 1
ATOM 1290 N N . GLU A 1 166 ? 32.520 56.317 -6.561 1.00 23.74 167 GLU A N 1
ATOM 1291 C CA . GLU A 1 166 ? 33.294 56.530 -7.797 1.00 25.43 167 GLU A CA 1
ATOM 1292 C C . GLU A 1 166 ? 34.463 57.506 -7.675 1.00 25.24 167 GLU A C 1
ATOM 1293 O O . GLU A 1 166 ? 35.095 57.844 -8.684 1.00 25.16 167 GLU A O 1
ATOM 1299 N N . LEU A 1 167 ? 34.755 57.962 -6.462 1.00 25.17 168 LEU A N 1
ATOM 1300 C CA . LEU A 1 167 ? 35.751 59.035 -6.278 1.00 25.61 168 LEU A CA 1
ATOM 1301 C C . LEU A 1 167 ? 37.184 58.561 -6.515 1.00 26.09 168 LEU A C 1
ATOM 1302 O O . LEU A 1 167 ? 37.974 59.231 -7.174 1.00 25.91 168 LEU A O 1
ATOM 1307 N N . ALA A 1 168 ? 37.526 57.413 -5.959 1.00 27.20 169 ALA A N 1
ATOM 1308 C CA . ALA A 1 168 ? 38.884 56.891 -6.109 1.00 27.95 169 ALA A CA 1
ATOM 1309 C C . ALA A 1 168 ? 39.269 56.783 -7.592 1.00 28.84 169 ALA A C 1
ATOM 1310 O O . ALA A 1 168 ? 40.361 57.206 -7.999 1.00 28.79 169 ALA A O 1
ATOM 1312 N N . GLN A 1 169 ? 38.340 56.270 -8.382 1.00 29.43 170 GLN A N 1
ATOM 1313 C CA . GLN A 1 169 ? 38.480 56.143 -9.816 1.00 30.54 170 GLN A CA 1
ATOM 1314 C C . GLN A 1 169 ? 38.635 57.491 -10.519 1.00 30.41 170 GLN A C 1
ATOM 1315 O O . GLN A 1 169 ? 39.522 57.648 -11.335 1.00 30.37 170 GLN A O 1
ATOM 1321 N N . ALA A 1 170 ? 37.773 58.453 -10.191 1.00 29.91 171 ALA A N 1
ATOM 1322 C CA . ALA A 1 170 ? 37.856 59.808 -10.756 1.00 29.82 171 ALA A CA 1
ATOM 1323 C C . ALA A 1 170 ? 39.193 60.505 -10.474 1.00 30.16 171 ALA A C 1
ATOM 1324 O O . ALA A 1 170 ? 39.683 61.293 -11.306 1.00 30.04 171 ALA A O 1
ATOM 1326 N N . MET A 1 171 ? 39.775 60.236 -9.302 1.00 29.59 172 MET A N 1
ATOM 1327 C CA . MET A 1 171 ? 41.083 60.776 -8.964 1.00 29.73 172 MET A CA 1
ATOM 1328 C C . MET A 1 171 ? 42.173 60.051 -9.728 1.00 30.78 172 MET A C 1
ATOM 1329 O O . MET A 1 171 ? 43.079 60.684 -10.261 1.00 30.77 172 MET A O 1
ATOM 1334 N N . ALA A 1 172 ? 42.057 58.728 -9.790 1.00 31.75 173 ALA A N 1
ATOM 1335 C CA . ALA A 1 172 ? 43.063 57.870 -10.417 1.00 33.26 173 ALA A CA 1
ATOM 1336 C C . ALA A 1 172 ? 43.172 58.127 -11.914 1.00 33.75 173 ALA A C 1
ATOM 1337 O O . ALA A 1 172 ? 44.239 57.927 -12.501 1.00 34.99 173 ALA A O 1
ATOM 1339 N N . THR A 1 173 ? 42.082 58.578 -12.527 1.00 34.25 174 THR A N 1
ATOM 1340 C CA . THR A 1 173 ? 42.084 58.905 -13.954 1.00 34.31 174 THR A CA 1
ATOM 1341 C C . THR A 1 173 ? 42.241 60.408 -14.228 1.00 34.28 174 THR A C 1
ATOM 1342 O O . THR A 1 173 ? 42.345 60.826 -15.384 1.00 34.42 174 THR A O 1
ATOM 1346 N N . GLY A 1 174 ? 42.241 61.219 -13.172 1.00 33.96 175 GLY A N 1
ATOM 1347 C CA . GLY A 1 174 ? 42.563 62.648 -13.297 1.00 32.51 175 GLY A CA 1
ATOM 1348 C C . GLY A 1 174 ? 41.447 63.554 -13.782 1.00 32.10 175 GLY A C 1
ATOM 1349 O O . GLY A 1 174 ? 41.699 64.686 -14.240 1.00 32.04 175 GLY A O 1
ATOM 1350 N N . VAL A 1 175 ? 40.208 63.090 -13.662 1.00 31.05 176 VAL A N 1
ATOM 1351 C CA . VAL A 1 175 ? 39.063 63.917 -14.034 1.00 30.72 176 VAL A CA 1
ATOM 1352 C C . VAL A 1 175 ? 38.912 65.110 -13.087 1.00 29.81 176 VAL A C 1
ATOM 1353 O O . VAL A 1 175 ? 38.421 66.177 -13.486 1.00 30.21 176 VAL A O 1
ATOM 1357 N N . ILE A 1 176 ? 39.322 64.919 -11.830 1.00 29.11 177 ILE A N 1
ATOM 1358 C CA . ILE A 1 176 ? 39.263 65.963 -10.794 1.00 27.77 177 ILE A CA 1
ATOM 1359 C C . ILE A 1 176 ? 40.559 65.989 -9.982 1.00 27.21 177 ILE A C 1
ATOM 1360 O O . ILE A 1 176 ? 41.165 64.943 -9.758 1.00 27.24 177 ILE A O 1
ATOM 1365 N N . ASP A 1 177 ? 40.967 67.181 -9.541 1.00 26.48 178 ASP A N 1
ATOM 1366 C CA . ASP A 1 177 ? 42.253 67.390 -8.846 1.00 25.93 178 ASP A CA 1
ATOM 1367 C C . ASP A 1 177 ? 42.084 67.960 -7.431 1.00 24.54 178 ASP A C 1
ATOM 1368 O O . ASP A 1 177 ? 43.075 68.190 -6.703 1.00 23.91 178 ASP A O 1
ATOM 1373 N N . SER A 1 178 ? 40.827 68.229 -7.074 1.00 22.95 179 SER A N 1
ATOM 1374 C CA . SER A 1 178 ? 40.479 68.962 -5.863 1.00 21.50 179 SER A CA 1
ATOM 1375 C C . SER A 1 178 ? 39.011 68.694 -5.532 1.00 21.03 179 SER A C 1
ATOM 1376 O O . SER A 1 178 ? 38.233 68.326 -6.408 1.00 20.85 179 SER A O 1
ATOM 1379 N N . TYR A 1 179 ? 38.667 68.886 -4.262 1.00 20.82 180 TYR A N 1
ATOM 1380 C CA . TYR A 1 179 ? 37.300 68.858 -3.771 1.00 19.21 180 TYR A CA 1
ATOM 1381 C C . TYR A 1 179 ? 37.163 69.287 -2.303 1.00 18.85 180 TYR A C 1
ATOM 1382 O O . TYR A 1 179 ? 38.131 69.308 -1.560 1.00 18.95 180 TYR A O 1
ATOM 1391 N N . MET A 1 180 ? 35.942 69.617 -1.894 1.00 18.23 181 MET A N 1
ATOM 1392 C CA . MET A 1 180 ? 35.652 69.760 -0.465 1.00 17.55 181 MET A CA 1
ATOM 1393 C C . MET A 1 180 ? 34.912 68.547 0.075 1.00 18.09 181 MET A C 1
ATOM 1394 O O . MET A 1 180 ? 34.032 68.010 -0.593 1.00 17.76 181 MET A O 1
ATOM 1399 N N . SER A 1 181 ? 35.375 68.077 1.235 1.00 18.11 182 SER A N 1
ATOM 1400 C CA . SER A 1 181 ? 34.812 66.921 1.955 1.00 17.07 182 SER A CA 1
ATOM 1401 C C . SER A 1 181 ? 35.498 66.827 3.324 1.00 17.52 182 SER A C 1
ATOM 1402 O O . SER A 1 181 ? 36.193 67.758 3.748 1.00 16.44 182 SER A O 1
ATOM 1405 N N . SER A 1 182 ? 35.299 65.689 3.999 1.00 17.04 183 SER A N 1
ATOM 1406 C CA . SER A 1 182 ? 35.804 65.450 5.337 1.00 17.30 183 SER A CA 1
ATOM 1407 C C . SER A 1 182 ? 37.135 64.689 5.259 1.00 17.57 183 SER A C 1
ATOM 1408 O O . SER A 1 182 ? 37.473 64.137 4.215 1.00 17.23 183 SER A O 1
ATOM 1411 N N . GLY A 1 183 ? 37.893 64.692 6.355 1.00 18.63 184 GLY A N 1
ATOM 1412 C CA . GLY A 1 183 ? 39.056 63.818 6.485 1.00 18.88 184 GLY A CA 1
ATOM 1413 C C . GLY A 1 183 ? 38.656 62.359 6.324 1.00 18.84 184 GLY A C 1
ATOM 1414 O O . GLY A 1 183 ? 39.428 61.558 5.779 1.00 19.63 184 GLY A O 1
ATOM 1415 N N . SER A 1 184 ? 37.469 62.024 6.840 1.00 18.12 185 SER A N 1
ATOM 1416 C CA . SER A 1 184 ? 36.842 60.701 6.691 1.00 18.10 185 SER A CA 1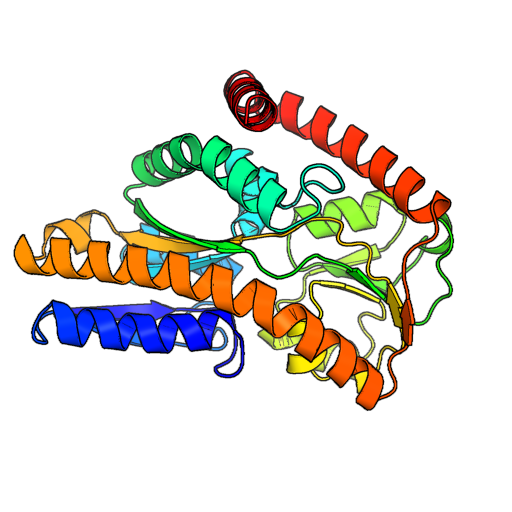
ATOM 1417 C C . SER A 1 184 ? 36.901 60.209 5.242 1.00 17.32 185 SER A C 1
ATOM 1418 O O . SER A 1 184 ? 37.550 59.205 4.946 1.00 17.27 185 SER A O 1
ATOM 1421 N N . THR A 1 185 ? 36.232 60.927 4.354 1.00 17.17 186 THR A N 1
ATOM 1422 C CA . THR A 1 185 ? 36.201 60.613 2.911 1.00 18.05 186 THR A CA 1
ATOM 1423 C C . THR A 1 185 ? 37.577 60.615 2.280 1.00 18.75 186 THR A C 1
ATOM 1424 O O . THR A 1 185 ? 37.911 59.704 1.503 1.00 18.96 186 THR A O 1
ATOM 1428 N N . GLY A 1 186 ? 38.375 61.632 2.610 1.00 19.06 187 GLY A N 1
ATOM 1429 C CA . GLY A 1 186 ? 39.771 61.678 2.138 1.00 20.41 187 GLY A CA 1
ATOM 1430 C C . GLY A 1 186 ? 40.529 60.408 2.457 1.00 21.38 187 GLY A C 1
ATOM 1431 O O . GLY A 1 186 ? 41.182 59.827 1.585 1.00 21.25 187 GLY A O 1
ATOM 1432 N N . PHE A 1 187 ? 40.445 59.969 3.712 1.00 22.30 188 PHE A N 1
ATOM 1433 C CA . PHE A 1 187 ? 41.121 58.749 4.139 1.00 23.12 188 PHE A CA 1
ATOM 1434 C C . PHE A 1 187 ? 40.545 57.507 3.461 1.00 23.52 188 PHE A C 1
ATOM 1435 O O . PHE A 1 187 ? 41.296 56.692 2.902 1.00 23.92 188 PHE A O 1
ATOM 1443 N N . ASP A 1 188 ? 39.224 57.363 3.505 1.00 23.49 189 ASP A N 1
ATOM 1444 C CA . ASP A 1 188 ? 38.574 56.136 3.025 1.00 23.72 189 ASP A CA 1
ATOM 1445 C C . ASP A 1 188 ? 38.707 55.889 1.520 1.00 23.97 189 ASP A C 1
ATOM 1446 O O . ASP A 1 188 ? 38.470 54.767 1.045 1.00 25.33 189 ASP A O 1
ATOM 1451 N N . THR A 1 189 ? 39.062 56.929 0.772 1.00 23.45 190 THR A N 1
ATOM 1452 C CA . THR A 1 189 ? 39.212 56.832 -0.677 1.00 23.32 190 THR A CA 1
ATOM 1453 C C . THR A 1 189 ? 40.690 56.912 -1.058 1.00 23.82 190 THR A C 1
ATOM 1454 O O . THR A 1 189 ? 41.047 56.981 -2.252 1.00 24.00 190 THR A O 1
ATOM 1458 N N . LYS A 1 190 ? 41.545 56.882 -0.033 1.00 24.05 191 LYS A N 1
ATOM 1459 C CA . LYS A 1 190 ? 42.989 57.066 -0.184 1.00 24.93 191 LYS A CA 1
ATOM 1460 C C . LYS A 1 190 ? 43.335 58.258 -1.071 1.00 24.78 191 LYS A C 1
ATOM 1461 O O . LYS A 1 190 ? 44.153 58.144 -1.989 1.00 24.67 191 LYS A O 1
ATOM 1467 N N . THR A 1 191 ? 42.704 59.401 -0.776 1.00 24.57 192 THR A N 1
ATOM 1468 C CA . THR A 1 191 ? 42.900 60.666 -1.517 1.00 24.61 192 THR A CA 1
ATOM 1469 C C . THR A 1 191 ? 44.359 61.136 -1.471 1.00 25.68 192 THR A C 1
ATOM 1470 O O . THR A 1 191 ? 44.847 61.769 -2.401 1.00 25.24 192 THR A O 1
ATOM 1474 N N . TYR A 1 192 ? 45.047 60.780 -0.389 1.00 27.17 193 TYR A N 1
ATOM 1475 C CA . TYR A 1 192 ? 46.467 61.090 -0.217 1.00 28.37 193 TYR A CA 1
ATOM 1476 C C . TYR A 1 192 ? 47.394 60.544 -1.315 1.00 29.51 193 TYR A C 1
ATOM 1477 O O . TYR A 1 192 ? 48.507 61.058 -1.506 1.00 30.51 193 TYR A O 1
ATOM 1486 N N . GLU A 1 193 ? 46.953 59.515 -2.030 1.00 30.27 194 GLU A N 1
ATOM 1487 C CA . GLU A 1 193 ? 47.721 59.008 -3.166 1.00 30.84 194 GLU A CA 1
ATOM 1488 C C . GLU A 1 193 ? 47.805 60.038 -4.321 1.00 31.24 194 GLU A C 1
ATOM 1489 O O . GLU A 1 193 ? 48.790 60.071 -5.066 1.00 31.58 194 GLU A O 1
ATOM 1495 N N . TYR A 1 194 ? 46.806 60.913 -4.428 1.00 30.89 195 TYR A N 1
ATOM 1496 C CA . TYR A 1 194 ? 46.659 61.780 -5.589 1.00 31.23 195 TYR A CA 1
ATOM 1497 C C . TYR A 1 194 ? 46.619 63.253 -5.269 1.00 30.57 195 TYR A C 1
ATOM 1498 O O . TYR A 1 194 ? 46.935 64.089 -6.119 1.00 30.33 195 TYR A O 1
ATOM 1507 N N . ILE A 1 195 ? 46.205 63.571 -4.046 1.00 29.80 196 ILE A N 1
ATOM 1508 C CA . ILE A 1 195 ? 46.025 64.962 -3.640 1.00 29.45 196 ILE A CA 1
ATOM 1509 C C . ILE A 1 195 ? 46.744 65.166 -2.304 1.00 29.36 196 ILE A C 1
ATOM 1510 O O . ILE A 1 195 ? 46.548 64.396 -1.373 1.00 29.92 196 ILE A O 1
ATOM 1515 N N . LYS A 1 196 ? 47.570 66.205 -2.221 1.00 28.92 197 LYS A N 1
ATOM 1516 C CA . LYS A 1 196 ? 48.567 66.317 -1.151 1.00 28.74 197 LYS A CA 1
ATOM 1517 C C . LYS A 1 196 ? 48.285 67.277 0.006 1.00 27.75 197 LYS A C 1
ATOM 1518 O O . LYS A 1 196 ? 49.054 67.296 0.966 1.00 27.74 197 LYS A O 1
ATOM 1524 N N . LYS A 1 197 ? 47.243 68.102 -0.109 1.00 26.03 198 LYS A N 1
ATOM 1525 C CA . LYS A 1 197 ? 46.934 69.104 0.915 1.00 25.57 198 LYS A CA 1
ATOM 1526 C C . LYS A 1 197 ? 45.480 68.947 1.331 1.00 23.82 198 LYS A C 1
ATOM 1527 O O . LYS A 1 197 ? 44.643 68.551 0.517 1.00 23.57 198 LYS A O 1
ATOM 1533 N N . PHE A 1 198 ? 45.191 69.246 2.597 1.00 22.69 199 PHE A N 1
ATOM 1534 C CA . PHE A 1 198 ? 43.819 69.423 3.077 1.00 20.65 199 PHE A CA 1
ATOM 1535 C C . PHE A 1 198 ? 43.815 70.692 3.925 1.00 20.31 199 PHE A C 1
ATOM 1536 O O . PHE A 1 198 ? 44.459 70.737 4.982 1.00 20.41 199 PHE A O 1
ATOM 1544 N N . TYR A 1 199 ? 43.138 71.718 3.431 1.00 18.70 200 TYR A N 1
ATOM 1545 C CA . TYR A 1 199 ? 42.888 72.949 4.164 1.00 18.78 200 TYR A CA 1
ATOM 1546 C C . TYR A 1 199 ? 41.681 72.700 5.059 1.00 18.40 200 TYR A C 1
ATOM 1547 O O . TYR A 1 199 ? 40.566 72.487 4.570 1.00 17.34 200 TYR A O 1
ATOM 1556 N N . ASP A 1 200 ? 41.936 72.722 6.364 1.00 17.58 201 ASP A N 1
ATOM 1557 C CA . ASP A 1 200 ? 40.943 72.412 7.397 1.00 17.72 201 ASP A CA 1
ATOM 1558 C C . ASP A 1 200 ? 40.019 73.614 7.615 1.00 17.18 201 ASP A C 1
ATOM 1559 O O . ASP A 1 200 ? 39.976 74.203 8.711 1.00 18.81 201 ASP A O 1
ATOM 1564 N N . THR A 1 201 ? 39.249 73.960 6.586 1.00 16.68 202 THR A N 1
ATOM 1565 C CA . THR A 1 201 ? 38.374 75.135 6.650 1.00 15.77 202 THR A CA 1
ATOM 1566 C C . THR A 1 201 ? 37.177 74.980 7.588 1.00 15.84 202 THR A C 1
ATOM 1567 O O . THR A 1 201 ? 36.559 75.992 7.976 1.00 16.44 202 THR A O 1
ATOM 1571 N N . GLU A 1 202 ? 36.818 73.729 7.907 1.00 15.54 203 GLU A N 1
ATOM 1572 C CA . GLU A 1 202 ? 35.654 73.465 8.764 1.00 15.13 203 GLU A CA 1
ATOM 1573 C C . GLU A 1 202 ? 34.481 74.328 8.300 1.00 15.10 203 GLU A C 1
ATOM 1574 O O . GLU A 1 202 ? 33.733 74.905 9.116 1.00 15.58 203 GLU A O 1
ATOM 1580 N N . ALA A 1 203 ? 34.278 74.361 6.983 1.00 14.25 204 ALA A N 1
ATOM 1581 C CA . ALA A 1 203 ? 33.344 75.305 6.357 1.00 14.76 204 ALA A CA 1
ATOM 1582 C C . ALA A 1 203 ? 31.885 75.005 6.625 1.00 14.63 204 ALA A C 1
ATOM 1583 O O . ALA A 1 203 ? 31.060 75.927 6.724 1.00 14.62 204 ALA A O 1
ATOM 1585 N N . TRP A 1 204 ? 31.565 73.718 6.750 1.00 15.02 205 TRP A N 1
ATOM 1586 C CA . TRP A 1 204 ? 30.207 73.298 7.111 1.00 14.11 205 TRP A CA 1
ATOM 1587 C C . TRP A 1 204 ? 30.301 71.863 7.593 1.00 14.15 205 TRP A C 1
ATOM 1588 O O . TRP A 1 204 ? 31.361 71.244 7.480 1.00 13.67 205 TRP A O 1
ATOM 1599 N N . LEU A 1 205 ? 29.196 71.338 8.119 1.00 14.45 206 LEU A N 1
ATOM 1600 C CA . LEU A 1 205 ? 29.125 69.955 8.537 1.00 13.90 206 LEU A CA 1
ATOM 1601 C C . LEU A 1 205 ? 27.828 69.372 7.958 1.00 13.66 206 LEU A C 1
ATOM 1602 O O . LEU A 1 205 ? 26.760 69.495 8.553 1.00 13.70 206 LEU A O 1
ATOM 1607 N N . PRO A 1 206 ? 27.939 68.702 6.813 1.00 13.08 207 PRO A N 1
ATOM 1608 C CA . PRO A 1 206 ? 26.709 68.256 6.176 1.00 11.54 207 PRO A CA 1
ATOM 1609 C C . PRO A 1 206 ? 26.227 66.993 6.879 1.00 12.55 207 PRO A C 1
ATOM 1610 O O . PRO A 1 206 ? 27.041 66.188 7.323 1.00 12.82 207 PRO A O 1
ATOM 1614 N N . LYS A 1 207 ? 24.915 66.803 6.971 1.00 12.42 208 LYS A N 1
ATOM 1615 C CA . LYS A 1 207 ? 24.394 65.611 7.667 1.00 12.61 208 LYS A CA 1
ATOM 1616 C C . LYS A 1 207 ? 23.873 64.560 6.705 1.00 12.61 208 LYS A C 1
ATOM 1617 O O . LYS A 1 207 ? 23.354 64.888 5.639 1.00 13.45 208 LYS A O 1
ATOM 1623 N N . ASN A 1 208 ? 24.023 63.302 7.098 1.00 13.77 209 ASN A N 1
ATOM 1624 C CA . ASN A 1 208 ? 23.177 62.218 6.570 1.00 13.95 209 ASN A CA 1
ATOM 1625 C C . ASN A 1 208 ? 21.920 62.103 7.410 1.00 14.34 209 ASN A C 1
ATOM 1626 O O . ASN A 1 208 ? 21.886 62.583 8.550 1.00 14.86 209 ASN A O 1
ATOM 1631 N N . ALA A 1 209 ? 20.888 61.468 6.860 1.00 14.16 210 ALA A N 1
ATOM 1632 C CA . ALA A 1 209 ? 19.662 61.239 7.588 1.00 13.36 210 ALA A CA 1
ATOM 1633 C C . ALA A 1 209 ? 19.188 59.851 7.235 1.00 13.28 210 ALA A C 1
ATOM 1634 O O . ALA A 1 209 ? 19.236 59.431 6.068 1.00 11.98 210 ALA A O 1
ATOM 1636 N N . VAL A 1 210 ? 18.703 59.148 8.249 1.00 13.39 211 VAL A N 1
ATOM 1637 C CA . VAL A 1 210 ? 18.076 57.857 8.006 1.00 13.77 211 VAL A CA 1
ATOM 1638 C C . VAL A 1 210 ? 16.566 58.098 7.997 1.00 14.24 211 VAL A C 1
ATOM 1639 O O . VAL A 1 210 ? 16.001 58.577 8.986 1.00 14.19 211 VAL A O 1
ATOM 1643 N N . LEU A 1 211 ? 15.952 57.801 6.853 1.00 14.91 212 LEU A N 1
ATOM 1644 C CA . LEU A 1 211 ? 14.535 58.034 6.601 1.00 15.57 212 LEU A CA 1
ATOM 1645 C C . LEU A 1 211 ? 13.828 56.706 6.638 1.00 16.20 212 LEU A C 1
ATOM 1646 O O . LEU A 1 211 ? 14.411 55.683 6.299 1.00 16.31 212 LEU A O 1
ATOM 1651 N N . VAL A 1 212 ? 12.565 56.750 7.046 1.00 17.13 213 VAL A N 1
ATOM 1652 C CA . VAL A 1 212 ? 11.726 55.562 7.159 1.00 17.79 213 VAL A CA 1
ATOM 1653 C C . VAL A 1 212 ? 10.421 55.832 6.415 1.00 18.04 213 VAL A C 1
ATOM 1654 O O . VAL A 1 212 ? 9.819 56.922 6.535 1.00 18.37 213 VAL A O 1
ATOM 1658 N N . ASN A 1 213 ? 9.979 54.851 5.631 1.00 18.83 214 ASN A N 1
ATOM 1659 C CA . ASN A 1 213 ? 8.657 54.920 5.013 1.00 19.32 214 ASN A CA 1
ATOM 1660 C C . ASN A 1 213 ? 7.527 54.765 6.063 1.00 19.58 214 ASN A C 1
ATOM 1661 O O . ASN A 1 213 ? 7.497 53.767 6.805 1.00 19.66 214 ASN A O 1
ATOM 1666 N N . LYS A 1 214 ? 6.623 55.746 6.133 1.00 20.26 215 LYS A N 1
ATOM 1667 C CA . LYS A 1 214 ? 5.555 55.751 7.165 1.00 22.28 215 LYS A CA 1
ATOM 1668 C C . LYS A 1 214 ? 4.685 54.490 7.096 1.00 22.23 215 LYS A C 1
ATOM 1669 O O . LYS A 1 214 ? 4.355 53.883 8.127 1.00 22.42 215 LYS A O 1
ATOM 1675 N N . LYS A 1 215 ? 4.294 54.105 5.881 1.00 22.39 216 LYS A N 1
ATOM 1676 C CA . LYS A 1 215 ? 3.468 52.889 5.703 1.00 22.42 216 LYS A CA 1
ATOM 1677 C C . LYS A 1 215 ? 4.182 51.644 6.234 1.00 22.22 216 LYS A C 1
ATOM 1678 O O . LYS A 1 215 ? 3.565 50.806 6.899 1.00 21.76 216 LYS A O 1
ATOM 1684 N N . ALA A 1 216 ? 5.483 51.540 5.966 1.00 21.75 217 ALA A N 1
ATOM 1685 C CA . ALA A 1 216 ? 6.281 50.409 6.452 1.00 21.96 217 ALA A CA 1
ATOM 1686 C C . ALA A 1 216 ? 6.366 50.424 7.981 1.00 22.27 217 ALA A C 1
ATOM 1687 O O . ALA A 1 216 ? 6.301 49.371 8.635 1.00 22.77 217 ALA A O 1
ATOM 1689 N N . PHE A 1 217 ? 6.532 51.617 8.547 1.00 21.92 218 PHE A N 1
ATOM 1690 C CA . PHE A 1 217 ? 6.615 51.794 9.998 1.00 21.92 218 PHE A CA 1
ATOM 1691 C C . PHE A 1 217 ? 5.297 51.347 10.672 1.00 23.08 218 PHE A C 1
ATOM 1692 O O . PHE A 1 217 ? 5.303 50.607 11.681 1.00 22.37 218 PHE A O 1
ATOM 1700 N N . ASP A 1 218 ? 4.193 51.811 10.083 1.00 23.59 219 ASP A N 1
ATOM 1701 C CA . ASP A 1 218 ? 2.830 51.601 10.566 1.00 24.97 219 ASP A CA 1
ATOM 1702 C C . ASP A 1 218 ? 2.411 50.137 10.617 1.00 25.44 219 ASP A C 1
ATOM 1703 O O . ASP A 1 218 ? 1.536 49.752 11.426 1.00 24.87 219 ASP A O 1
ATOM 1708 N N . ALA A 1 219 ? 3.019 49.330 9.750 1.00 25.29 220 ALA A N 1
ATOM 1709 C CA . ALA A 1 219 ? 2.739 47.902 9.688 1.00 26.22 220 ALA A CA 1
ATOM 1710 C C . ALA A 1 219 ? 3.329 47.136 10.869 1.00 26.70 220 ALA A C 1
ATOM 1711 O O . ALA A 1 219 ? 2.910 46.007 11.148 1.00 27.90 220 ALA A O 1
ATOM 1713 N N . LEU A 1 220 ? 4.278 47.744 11.575 1.00 26.06 221 LEU A N 1
ATOM 1714 C CA . LEU A 1 220 ? 4.938 47.088 12.701 1.00 26.07 221 LEU A CA 1
ATOM 1715 C C . LEU A 1 220 ? 4.071 47.201 13.944 1.00 26.64 221 LEU A C 1
ATOM 1716 O O . LEU A 1 220 ? 3.303 48.148 14.092 1.00 25.75 221 LEU A O 1
ATOM 1721 N N . ASP A 1 221 ? 4.245 46.260 14.861 1.00 28.19 222 ASP A N 1
ATOM 1722 C CA . ASP A 1 221 ? 3.552 46.333 16.141 1.00 29.75 222 ASP A CA 1
ATOM 1723 C C . ASP A 1 221 ? 4.189 47.425 16.991 1.00 29.98 222 ASP A C 1
ATOM 1724 O O . ASP A 1 221 ? 5.369 47.772 16.775 1.00 29.30 222 ASP A O 1
ATOM 1729 N N . PRO A 1 222 ? 3.395 48.018 17.910 1.00 30.65 223 PRO A N 1
ATOM 1730 C CA . PRO A 1 222 ? 3.839 49.108 18.794 1.00 30.48 223 PRO A CA 1
ATOM 1731 C C . PRO A 1 222 ? 5.186 48.926 19.487 1.00 30.09 223 PRO A C 1
ATOM 1732 O O . PRO A 1 222 ? 5.958 49.882 19.534 1.00 29.91 223 PRO A O 1
ATOM 1736 N N . ALA A 1 223 ? 5.470 47.736 20.014 1.00 29.43 224 ALA A N 1
ATOM 1737 C CA . ALA A 1 223 ? 6.739 47.496 20.701 1.00 29.00 224 ALA A CA 1
ATOM 1738 C C . ALA A 1 223 ? 7.921 47.576 19.734 1.00 28.53 224 ALA A C 1
ATOM 1739 O O . ALA A 1 223 ? 8.979 48.125 20.071 1.00 27.48 224 ALA A O 1
ATOM 1741 N N . THR A 1 224 ? 7.720 47.014 18.541 1.00 27.74 225 THR A N 1
ATOM 1742 C CA . THR A 1 224 ? 8.726 47.025 17.483 1.00 27.15 225 THR A CA 1
ATOM 1743 C C . THR A 1 224 ? 8.956 48.448 16.969 1.00 26.45 225 THR A C 1
ATOM 1744 O O . THR A 1 224 ? 10.084 48.843 16.724 1.00 26.03 225 THR A O 1
ATOM 1748 N N . GLN A 1 225 ? 7.882 49.212 16.811 1.00 26.21 226 GLN A N 1
ATOM 1749 C CA . GLN A 1 225 ? 7.997 50.646 16.524 1.00 26.02 226 GLN A CA 1
ATOM 1750 C C . GLN A 1 225 ? 8.870 51.355 17.560 1.00 25.85 226 GLN A C 1
ATOM 1751 O O . GLN A 1 225 ? 9.797 52.087 17.210 1.00 26.15 226 GLN A O 1
ATOM 1757 N N . GLN A 1 226 ? 8.589 51.111 18.836 1.00 25.73 227 GLN A N 1
ATOM 1758 C CA . GLN A 1 226 ? 9.317 51.783 19.906 1.00 25.56 227 GLN A CA 1
ATOM 1759 C C . GLN A 1 226 ? 10.754 51.321 19.957 1.00 24.65 227 GLN A C 1
ATOM 1760 O O . GLN A 1 226 ? 11.648 52.124 20.220 1.00 25.13 227 GLN A O 1
ATOM 1766 N N . ALA A 1 227 ? 10.981 50.052 19.648 1.00 23.72 228 ALA A N 1
ATOM 1767 C CA . ALA A 1 227 ? 12.334 49.505 19.557 1.00 22.93 228 ALA A CA 1
ATOM 1768 C C . ALA A 1 227 ? 13.149 50.228 18.450 1.00 22.91 228 ALA A C 1
ATOM 1769 O O . ALA A 1 227 ? 14.309 50.596 18.654 1.00 22.40 228 ALA A O 1
ATOM 1771 N N . LEU A 1 228 ? 12.521 50.416 17.294 1.00 21.91 229 LEU A N 1
ATOM 1772 C CA . LEU A 1 228 ? 13.113 51.183 16.198 1.00 21.94 229 LEU A CA 1
ATOM 1773 C C . LEU A 1 228 ? 13.410 52.637 16.576 1.00 22.23 229 LEU A C 1
ATOM 1774 O O . LEU A 1 228 ? 14.500 53.123 16.333 1.00 22.23 229 LEU A O 1
ATOM 1779 N N . LYS A 1 229 ? 12.453 53.335 17.166 1.00 22.54 230 LYS A N 1
ATOM 1780 C CA . LYS A 1 229 ? 12.716 54.706 17.577 1.00 23.38 230 LYS A CA 1
ATOM 1781 C C . LYS A 1 229 ? 13.846 54.771 18.614 1.00 23.59 230 LYS A C 1
ATOM 1782 O O . LYS A 1 229 ? 14.723 55.628 18.526 1.00 23.60 230 LYS A O 1
ATOM 1788 N N . LYS A 1 230 ? 13.853 53.855 19.575 1.00 23.69 231 LYS A N 1
ATOM 1789 C CA . LYS A 1 230 ? 14.932 53.867 20.579 1.00 23.96 231 LYS A CA 1
ATOM 1790 C C . LYS A 1 230 ? 16.282 53.549 19.961 1.00 22.86 231 LYS A C 1
ATOM 1791 O O . LYS A 1 230 ? 17.306 54.173 20.312 1.00 20.92 231 LYS A O 1
ATOM 1797 N N . ALA A 1 231 ? 16.292 52.581 19.042 1.00 21.57 232 ALA A N 1
ATOM 1798 C CA . ALA A 1 231 ? 17.534 52.250 18.352 1.00 21.38 232 ALA A CA 1
ATOM 1799 C C . ALA A 1 231 ? 18.000 53.483 17.559 1.00 20.50 232 ALA A C 1
ATOM 1800 O O . ALA A 1 231 ? 19.198 53.777 17.507 1.00 20.22 232 ALA A O 1
ATOM 1802 N N . GLY A 1 232 ? 17.036 54.199 16.979 1.00 19.96 233 GLY A N 1
ATOM 1803 C CA . GLY A 1 232 ? 17.301 55.444 16.232 1.00 20.58 233 GLY A CA 1
ATOM 1804 C C . GLY A 1 232 ? 17.955 56.517 17.090 1.00 20.99 233 GLY A C 1
ATOM 1805 O O . GLY A 1 232 ? 18.964 57.115 16.679 1.00 20.71 233 GLY A O 1
ATOM 1806 N N . ALA A 1 233 ? 17.387 56.768 18.275 1.00 21.31 234 ALA A N 1
ATOM 1807 C CA . ALA A 1 233 ? 17.975 57.725 19.238 1.00 21.07 234 ALA A CA 1
ATOM 1808 C C . ALA A 1 233 ? 19.392 57.362 19.666 1.00 21.21 234 ALA A C 1
ATOM 1809 O O . ALA A 1 233 ? 20.277 58.239 19.706 1.00 20.80 234 ALA A O 1
ATOM 1811 N N . GLN A 1 234 ? 19.615 56.085 19.995 1.00 21.22 235 GLN A N 1
ATOM 1812 C CA . GLN A 1 234 ? 20.958 55.585 20.321 1.00 21.98 235 GLN A CA 1
ATOM 1813 C C . GLN A 1 234 ? 21.905 55.818 19.141 1.00 20.93 235 GLN A C 1
ATOM 1814 O O . GLN A 1 234 ? 23.047 56.238 19.346 1.00 21.07 235 GLN A O 1
ATOM 1820 N N . ALA A 1 235 ? 21.423 55.565 17.915 1.00 19.79 236 ALA A N 1
ATOM 1821 C CA . ALA A 1 235 ? 22.253 55.727 16.690 1.00 18.91 236 ALA A CA 1
ATOM 1822 C C . ALA A 1 235 ? 22.665 57.182 16.488 1.00 18.54 236 ALA A C 1
ATOM 1823 O O . ALA A 1 235 ? 23.806 57.459 16.088 1.00 18.01 236 ALA A O 1
ATOM 1825 N N . GLU A 1 236 ? 21.734 58.104 16.737 1.00 18.20 237 GLU A N 1
ATOM 1826 C CA . GLU A 1 236 ? 22.047 59.522 16.630 1.00 18.55 237 GLU A CA 1
ATOM 1827 C C . GLU A 1 236 ? 23.121 59.925 17.614 1.00 18.69 237 GLU A C 1
ATOM 1828 O O . GLU A 1 236 ? 24.039 60.620 17.239 1.00 19.71 237 GLU A O 1
ATOM 1834 N N . GLU A 1 237 ? 22.979 59.506 18.871 1.00 19.68 238 GLU A N 1
ATOM 1835 C CA . GLU A 1 237 ? 23.956 59.826 19.922 1.00 20.73 238 GLU A CA 1
ATOM 1836 C C . GLU A 1 237 ? 25.337 59.284 19.579 1.00 19.96 238 GLU A C 1
ATOM 1837 O O . GLU A 1 237 ? 26.341 60.019 19.616 1.00 18.72 238 GLU A O 1
ATOM 1843 N N . ARG A 1 238 ? 25.373 57.998 19.230 1.00 19.47 239 ARG A N 1
ATOM 1844 C CA . ARG A 1 238 ? 26.615 57.320 18.882 1.00 19.64 239 ARG A CA 1
ATOM 1845 C C . ARG A 1 238 ? 27.247 57.926 17.626 1.00 18.83 239 ARG A C 1
ATOM 1846 O O . ARG A 1 238 ? 28.462 58.030 17.548 1.00 19.22 239 ARG A O 1
ATOM 1854 N N . GLY A 1 239 ? 26.425 58.282 16.636 1.00 17.77 240 GLY A N 1
ATOM 1855 C CA . GLY A 1 239 ? 26.926 58.782 15.342 1.00 17.84 240 GLY A CA 1
ATOM 1856 C C . GLY A 1 239 ? 27.601 60.143 15.497 1.00 18.02 240 GLY A C 1
ATOM 1857 O O . GLY A 1 239 ? 28.694 60.380 14.947 1.00 17.83 240 GLY A O 1
ATOM 1858 N N . TRP A 1 240 ? 26.968 61.037 16.249 1.00 17.37 241 TRP A N 1
ATOM 1859 C CA . TRP A 1 240 ? 27.590 62.349 16.502 1.00 17.71 241 TRP A CA 1
ATOM 1860 C C . TRP A 1 240 ? 28.890 62.167 17.286 1.00 18.65 241 TRP A C 1
ATOM 1861 O O . TRP A 1 240 ? 29.896 62.836 17.006 1.00 18.95 241 TRP A O 1
ATOM 1872 N N . LYS A 1 241 ? 28.842 61.262 18.266 1.00 18.78 242 LYS A N 1
ATOM 1873 C CA . LYS A 1 241 ? 30.004 60.882 19.068 1.00 20.47 242 LYS A CA 1
ATOM 1874 C C . LYS A 1 241 ? 31.169 60.403 18.204 1.00 20.94 242 LYS A C 1
ATOM 1875 O O . LYS A 1 241 ? 32.288 60.935 18.303 1.00 21.36 242 LYS A O 1
ATOM 1881 N N . LEU A 1 242 ? 30.914 59.417 17.345 1.00 21.39 243 LEU A N 1
ATOM 1882 C CA . LEU A 1 242 ? 31.984 58.821 16.531 1.00 22.17 243 LEU A CA 1
ATOM 1883 C C . LEU A 1 242 ? 32.499 59.787 15.460 1.00 20.73 243 LEU A C 1
ATOM 1884 O O . LEU A 1 242 ? 33.686 59.771 15.128 1.00 20.72 243 LEU A O 1
ATOM 1889 N N . SER A 1 243 ? 31.615 60.645 14.955 1.00 19.05 244 SER A N 1
ATOM 1890 C CA . SER A 1 243 ? 31.998 61.608 13.938 1.00 17.96 244 SER A CA 1
ATOM 1891 C C . SER A 1 243 ? 33.044 62.563 14.506 1.00 17.63 244 SER A C 1
ATOM 1892 O O . SER A 1 243 ? 34.108 62.751 13.916 1.00 18.40 244 SER A O 1
ATOM 1895 N N . GLN A 1 244 ? 32.756 63.122 15.675 1.00 17.32 245 GLN A N 1
ATOM 1896 C CA . GLN A 1 244 ? 33.670 64.106 16.298 1.00 17.30 245 GLN A CA 1
ATOM 1897 C C . GLN A 1 244 ? 34.954 63.444 16.771 1.00 18.19 245 GLN A C 1
ATOM 1898 O O . GLN A 1 244 ? 36.045 63.969 16.536 1.00 17.88 245 GLN A O 1
ATOM 1904 N N . GLU A 1 245 ? 34.812 62.301 17.446 1.00 18.00 246 GLU A N 1
ATOM 1905 C CA . GLU A 1 245 ? 35.971 61.570 17.987 1.00 20.22 246 GLU A CA 1
ATOM 1906 C C . GLU A 1 245 ? 36.978 61.153 16.923 1.00 20.75 246 GLU A C 1
ATOM 1907 O O . GLU A 1 245 ? 38.203 61.284 17.121 1.00 21.56 246 GLU A O 1
ATOM 1913 N N . LYS A 1 246 ? 36.485 60.682 15.780 1.00 20.89 247 LYS A N 1
ATOM 1914 C CA . LYS A 1 246 ? 37.384 60.177 14.729 1.00 21.28 247 LYS A CA 1
ATOM 1915 C C . LYS A 1 246 ? 37.979 61.269 13.843 1.00 21.14 247 LYS A C 1
ATOM 1916 O O . LYS A 1 246 ? 38.969 61.037 13.121 1.00 21.01 247 LYS A O 1
ATOM 1922 N N . ASN A 1 247 ? 37.397 62.467 13.908 1.00 20.14 248 ASN A N 1
ATOM 1923 C CA . ASN A 1 247 ? 37.836 63.569 13.054 1.00 20.25 248 ASN A CA 1
ATOM 1924 C C . ASN A 1 247 ? 39.338 63.844 13.253 1.00 20.72 248 ASN A C 1
ATOM 1925 O O . ASN A 1 247 ? 40.094 63.961 12.267 1.00 21.86 248 ASN A O 1
ATOM 1930 N N . SER A 1 248 ? 39.782 63.924 14.510 1.00 20.26 249 SER A N 1
ATOM 1931 C CA . SER A 1 248 ? 41.215 64.133 14.762 1.00 21.20 249 SER A CA 1
ATOM 1932 C C . SER A 1 248 ? 42.017 62.923 14.309 1.00 21.18 249 SER A C 1
ATOM 1933 O O . SER A 1 248 ? 43.094 63.084 13.776 1.00 21.43 249 SER A O 1
ATOM 1936 N N . TRP A 1 249 ? 41.481 61.714 14.495 1.00 22.19 250 TRP A N 1
ATOM 1937 C CA . TRP A 1 249 ? 42.179 60.500 14.047 1.00 22.75 250 TRP A CA 1
ATOM 1938 C C . TRP A 1 249 ? 42.401 60.525 12.539 1.00 22.77 250 TRP A C 1
ATOM 1939 O O . TRP A 1 249 ? 43.487 60.186 12.068 1.00 22.87 250 TRP A O 1
ATOM 1950 N N . TYR A 1 250 ? 41.402 60.968 11.771 1.00 22.46 251 TYR A N 1
ATOM 1951 C CA . TYR A 1 250 ? 41.552 60.947 10.320 1.00 22.38 251 TYR A CA 1
ATOM 1952 C C . TYR A 1 250 ? 42.586 61.961 9.884 1.00 22.53 251 TYR A C 1
ATOM 1953 O O . TYR A 1 250 ? 43.404 61.657 9.024 1.00 21.96 251 TYR A O 1
ATOM 1962 N N . LYS A 1 251 ? 42.541 63.158 10.470 1.00 22.46 252 LYS A N 1
ATOM 1963 C CA . LYS A 1 251 ? 43.502 64.218 10.145 1.00 23.12 252 LYS A CA 1
ATOM 1964 C C . LYS A 1 251 ? 44.960 63.787 10.389 1.00 23.09 252 LYS A C 1
ATOM 1965 O O . LYS A 1 251 ? 45.811 63.982 9.524 1.00 22.74 252 LYS A O 1
ATOM 1971 N N . GLU A 1 252 ? 45.222 63.180 11.546 1.00 23.74 253 GLU A N 1
ATOM 1972 C CA . GLU A 1 252 ? 46.563 62.708 11.903 1.00 24.76 253 GLU A CA 1
ATOM 1973 C C . GLU A 1 252 ? 46.968 61.510 11.042 1.00 25.02 253 GLU A C 1
ATOM 1974 O O . GLU A 1 252 ? 48.128 61.366 10.687 1.00 25.31 253 GLU A O 1
ATOM 1980 N N . GLN A 1 253 ? 46.013 60.659 10.682 1.00 25.41 254 GLN A N 1
ATOM 1981 C CA . GLN A 1 253 ? 46.317 59.533 9.806 1.00 26.13 254 GLN A CA 1
ATOM 1982 C C . GLN A 1 253 ? 46.614 60.009 8.381 1.00 25.74 254 GLN A C 1
ATOM 1983 O O . GLN A 1 253 ? 47.540 59.528 7.767 1.00 26.33 254 GLN A O 1
ATOM 1989 N N . LEU A 1 254 ? 45.852 60.975 7.874 1.00 25.02 255 LEU A N 1
ATOM 1990 C CA . LEU A 1 254 ? 46.137 61.601 6.577 1.00 24.71 255 LEU A CA 1
ATOM 1991 C C . LEU A 1 254 ? 47.543 62.200 6.565 1.00 25.63 255 LEU A C 1
ATOM 1992 O O . LEU A 1 254 ? 48.283 62.057 5.573 1.00 25.69 255 LEU A O 1
ATOM 1997 N N . ALA A 1 255 ? 47.911 62.857 7.664 1.00 26.16 256 ALA A N 1
ATOM 1998 C CA . ALA A 1 255 ? 49.281 63.359 7.824 1.00 27.50 256 ALA A CA 1
ATOM 1999 C C . ALA A 1 255 ? 50.290 62.216 7.800 1.00 27.92 256 ALA A C 1
ATOM 2000 O O . ALA A 1 255 ? 51.278 62.288 7.063 1.00 28.21 256 ALA A O 1
ATOM 2002 N N . LYS A 1 256 ? 50.037 61.153 8.568 1.00 28.95 257 LYS A N 1
ATOM 2003 C CA . LYS A 1 256 ? 50.916 59.969 8.550 1.00 30.86 257 LYS A CA 1
ATOM 2004 C C . LYS A 1 256 ? 51.188 59.539 7.109 1.00 30.40 257 LYS A C 1
ATOM 2005 O O . LYS A 1 256 ? 52.297 59.111 6.770 1.00 29.95 257 LYS A O 1
ATOM 2011 N N . ASN A 1 257 ? 50.174 59.703 6.262 1.00 30.52 258 ASN A N 1
ATOM 2012 C CA . ASN A 1 257 ? 50.200 59.262 4.869 1.00 30.67 258 ASN A CA 1
ATOM 2013 C C . ASN A 1 257 ? 50.708 60.274 3.844 1.00 30.97 258 ASN A C 1
ATOM 2014 O O . ASN A 1 257 ? 50.602 60.055 2.622 1.00 31.36 258 ASN A O 1
ATOM 2019 N N . GLY A 1 258 ? 51.250 61.381 4.346 1.00 31.07 259 GLY A N 1
ATOM 2020 C CA . GLY A 1 258 ? 51.926 62.376 3.513 1.00 30.58 259 GLY A CA 1
ATOM 2021 C C . GLY A 1 258 ? 51.105 63.561 3.040 1.00 30.34 259 GLY A C 1
ATOM 2022 O O . GLY A 1 258 ? 51.561 64.313 2.175 1.00 30.96 259 GLY A O 1
ATOM 2023 N N . MET A 1 259 ? 49.903 63.737 3.586 1.00 29.18 260 MET A N 1
ATOM 2024 C CA . MET A 1 259 ? 49.084 64.919 3.273 1.00 29.27 260 MET A CA 1
ATOM 2025 C C . MET A 1 259 ? 49.445 66.070 4.226 1.00 28.20 260 MET A C 1
ATOM 2026 O O . MET A 1 259 ? 49.721 65.841 5.404 1.00 28.75 260 MET A O 1
ATOM 2031 N N . ALA A 1 260 ? 49.473 67.294 3.714 1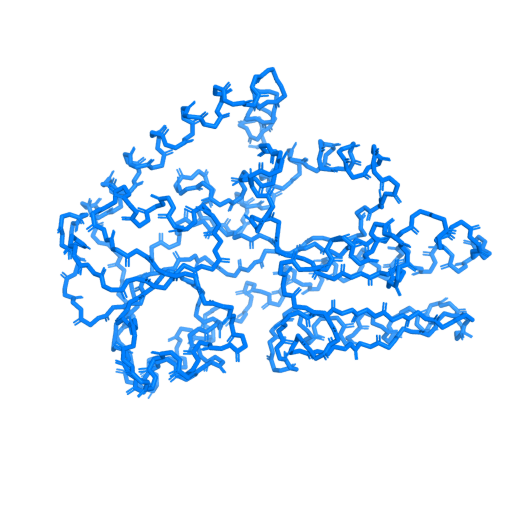.00 26.32 261 ALA A N 1
ATOM 2032 C CA . ALA A 1 260 ? 49.659 68.460 4.566 1.00 25.37 261 ALA A CA 1
ATOM 2033 C C . ALA A 1 260 ? 48.283 68.821 5.097 1.00 25.04 261 ALA A C 1
ATOM 2034 O O . ALA A 1 260 ? 47.378 69.089 4.315 1.00 24.89 261 ALA A O 1
ATOM 2036 N N . ILE A 1 261 ? 48.126 68.805 6.416 1.00 24.34 262 ILE A N 1
ATOM 2037 C CA . ILE A 1 261 ? 46.919 69.340 7.044 1.00 23.77 262 ILE A CA 1
ATOM 2038 C C . ILE A 1 261 ? 47.140 70.811 7.426 1.00 23.63 262 ILE A C 1
ATOM 2039 O O . ILE A 1 261 ? 47.976 71.111 8.288 1.00 24.50 262 ILE A O 1
ATOM 2044 N N . ILE A 1 262 ? 46.392 71.717 6.801 1.00 22.79 263 ILE A N 1
ATOM 2045 C CA . ILE A 1 262 ? 46.692 73.135 6.874 1.00 22.83 263 ILE A CA 1
ATOM 2046 C C . ILE A 1 262 ? 45.507 73.950 7.422 1.00 22.02 263 ILE A C 1
ATOM 2047 O O . ILE A 1 262 ? 44.427 73.920 6.845 1.00 21.35 263 ILE A O 1
ATOM 2052 N N . ALA A 1 263 ? 45.704 74.659 8.538 1.00 21.46 264 ALA A N 1
ATOM 2053 C CA . ALA A 1 263 ? 44.695 75.631 8.973 1.00 20.88 264 ALA A CA 1
ATOM 2054 C C . ALA A 1 263 ? 44.587 76.745 7.941 1.00 20.54 264 ALA A C 1
ATOM 2055 O O . ALA A 1 263 ? 45.612 77.234 7.432 1.00 20.56 264 ALA A O 1
ATOM 2057 N N . PRO A 1 264 ? 43.351 77.181 7.646 1.00 20.31 265 PRO A N 1
ATOM 2058 C CA . PRO A 1 264 ? 43.123 78.210 6.639 1.00 20.33 265 PRO A CA 1
ATOM 2059 C C . PRO A 1 264 ? 43.573 79.595 7.130 1.00 20.87 265 PRO A C 1
ATOM 2060 O O . PRO A 1 264 ? 43.436 79.896 8.318 1.00 21.17 265 PRO A O 1
ATOM 2064 N N . THR A 1 265 ? 44.132 80.412 6.229 1.00 21.19 266 THR A N 1
ATOM 2065 C CA . THR A 1 265 ? 44.416 81.817 6.545 1.00 21.33 266 THR A CA 1
ATOM 2066 C C . THR A 1 265 ? 43.106 82.541 6.855 1.00 21.63 266 THR A C 1
ATOM 2067 O O . THR A 1 265 ? 42.043 82.117 6.407 1.00 21.33 266 THR A O 1
ATOM 2071 N N . ALA A 1 266 ? 43.186 83.625 7.619 1.00 21.82 267 ALA A N 1
ATOM 2072 C CA . ALA A 1 266 ? 42.018 84.439 7.921 1.00 22.64 267 ALA A CA 1
ATOM 2073 C C . ALA A 1 266 ? 41.408 84.950 6.630 1.00 22.94 267 ALA A C 1
ATOM 2074 O O . ALA A 1 266 ? 40.188 85.108 6.536 1.00 23.37 267 ALA A O 1
ATOM 2076 N N . GLU A 1 267 ? 42.268 85.237 5.653 1.00 23.25 268 GLU A N 1
ATOM 2077 C CA . GLU A 1 267 ? 41.839 85.708 4.327 1.00 24.01 268 GLU A CA 1
ATOM 2078 C C . GLU A 1 267 ? 41.010 84.664 3.584 1.00 22.59 268 GLU A C 1
ATOM 2079 O O . GLU A 1 267 ? 40.001 84.997 2.985 1.00 22.45 268 GLU A O 1
ATOM 2085 N N . LEU A 1 268 ? 41.448 83.410 3.612 1.00 21.48 269 LEU A N 1
ATOM 2086 C CA . LEU A 1 268 ? 40.678 82.348 2.955 1.00 21.25 269 LEU A CA 1
ATOM 2087 C C . LEU A 1 268 ? 39.316 82.200 3.632 1.00 20.87 269 LEU A C 1
ATOM 2088 O O . LEU A 1 268 ? 38.279 82.125 2.959 1.00 21.01 269 LEU A O 1
ATOM 2093 N N . LYS A 1 269 ? 39.315 82.166 4.956 1.00 20.22 270 LYS A N 1
ATOM 2094 C CA . LYS A 1 269 ? 38.053 82.094 5.695 1.00 20.97 270 LYS A CA 1
ATOM 2095 C C . LYS A 1 269 ? 37.149 83.301 5.420 1.00 21.32 270 LYS A C 1
ATOM 2096 O O . LYS A 1 269 ? 35.933 83.154 5.272 1.00 21.10 270 LYS A O 1
ATOM 2102 N N . SER A 1 270 ? 37.720 84.506 5.357 1.00 21.92 271 SER A N 1
ATOM 2103 C CA . SER A 1 270 ? 36.869 85.674 5.088 1.00 22.64 271 SER A CA 1
ATOM 2104 C C . SER A 1 270 ? 36.238 85.637 3.694 1.00 22.42 271 SER A C 1
ATOM 2105 O O . SER A 1 270 ? 35.066 86.000 3.548 1.00 22.54 271 SER A O 1
ATOM 2108 N N . GLY A 1 271 ? 37.017 85.217 2.690 1.00 21.81 272 GLY A N 1
ATOM 2109 C CA . GLY A 1 271 ? 36.522 85.061 1.316 1.00 21.14 272 GLY A CA 1
ATOM 2110 C C . GLY A 1 271 ? 35.391 84.038 1.214 1.00 20.56 272 GLY A C 1
ATOM 2111 O O . GLY A 1 271 ? 34.368 84.274 0.548 1.00 20.36 272 GLY A O 1
ATOM 2112 N N . LEU A 1 272 ? 35.568 82.907 1.882 1.00 19.16 273 LEU A N 1
ATOM 2113 C CA . LEU A 1 272 ? 34.544 81.860 1.872 1.00 19.04 273 LEU A CA 1
ATOM 2114 C C . LEU A 1 272 ? 33.334 82.266 2.690 1.00 19.03 273 LEU A C 1
ATOM 2115 O O . LEU A 1 272 ? 32.209 81.848 2.399 1.00 19.82 273 LEU A O 1
ATOM 2120 N N . THR A 1 273 ? 33.557 83.098 3.711 1.00 18.80 274 THR A N 1
ATOM 2121 C CA . THR A 1 273 ? 32.451 83.683 4.476 1.00 19.72 274 THR A CA 1
ATOM 2122 C C . THR A 1 273 ? 31.589 84.559 3.567 1.00 20.33 274 THR A C 1
ATOM 2123 O O . THR A 1 273 ? 30.342 84.485 3.598 1.00 19.95 274 THR A O 1
ATOM 2127 N N . GLU A 1 274 ? 32.255 85.369 2.738 1.00 21.92 275 GLU A N 1
ATOM 2128 C CA . GLU A 1 274 ? 31.544 86.208 1.767 1.00 23.23 275 GLU A CA 1
ATOM 2129 C C . GLU A 1 274 ? 30.689 85.358 0.813 1.00 22.31 275 GLU A C 1
ATOM 2130 O O . GLU A 1 274 ? 29.523 85.686 0.580 1.00 23.65 275 GLU A O 1
ATOM 2136 N N . VAL A 1 275 ? 31.250 84.257 0.314 1.00 21.27 276 VAL A N 1
ATOM 2137 C CA . VAL A 1 275 ? 30.503 83.254 -0.486 1.00 20.39 276 VAL A CA 1
ATOM 2138 C C . VAL A 1 275 ? 29.316 82.701 0.307 1.00 19.81 276 VAL A C 1
ATOM 2139 O O . VAL A 1 275 ? 28.183 82.650 -0.190 1.00 18.92 276 VAL A O 1
ATOM 2143 N N . GLY A 1 276 ? 29.584 82.311 1.546 1.00 19.88 277 GLY A N 1
ATOM 2144 C CA . GLY A 1 276 ? 28.530 81.844 2.459 1.00 19.87 277 GLY A CA 1
ATOM 2145 C C . GLY A 1 276 ? 27.378 82.840 2.646 1.00 20.42 277 GLY A C 1
ATOM 2146 O O . GLY A 1 276 ? 26.213 82.432 2.642 1.00 20.58 277 GLY A O 1
ATOM 2147 N N . LYS A 1 277 ? 27.694 84.126 2.842 1.00 20.73 278 LYS A N 1
ATOM 2148 C CA . LYS A 1 277 ? 26.658 85.162 3.034 1.00 22.02 278 LYS A CA 1
ATOM 2149 C C . LYS A 1 277 ? 25.811 85.356 1.777 1.00 22.22 278 LYS A C 1
ATOM 2150 O O . LYS A 1 277 ? 24.595 85.511 1.852 1.00 22.63 278 LYS A O 1
ATOM 2156 N N . ARG A 1 278 ? 26.468 85.337 0.626 1.00 22.25 279 ARG A N 1
ATOM 2157 C CA . ARG A 1 278 ? 25.766 85.327 -0.656 1.00 23.08 279 ARG A CA 1
ATOM 2158 C C . ARG A 1 278 ? 24.834 84.113 -0.754 1.00 21.49 279 ARG A C 1
ATOM 2159 O O . ARG A 1 278 ? 23.648 84.250 -1.075 1.00 21.93 279 ARG A O 1
ATOM 2167 N N . MET A 1 279 ? 25.351 82.929 -0.454 1.00 20.68 280 MET A N 1
ATOM 2168 C CA . MET A 1 279 ? 24.510 81.720 -0.509 1.00 20.19 280 MET A CA 1
ATOM 2169 C C . MET A 1 279 ? 23.355 81.700 0.506 1.00 19.20 280 MET A C 1
ATOM 2170 O O . MET A 1 279 ? 22.285 81.143 0.216 1.00 18.72 280 MET A O 1
ATOM 2175 N N . LEU A 1 280 ? 23.561 82.297 1.679 1.00 18.80 281 LEU A N 1
ATOM 2176 C CA . LEU A 1 280 ? 22.498 82.391 2.692 1.00 18.74 281 LEU A CA 1
ATOM 2177 C C . LEU A 1 280 ? 21.425 83.379 2.235 1.00 19.26 281 LEU A C 1
ATOM 2178 O O . LEU A 1 280 ? 20.223 83.111 2.386 1.00 19.01 281 LEU A O 1
ATOM 2183 N N . ASP A 1 281 ? 21.861 84.512 1.672 1.00 19.95 282 ASP A N 1
ATOM 2184 C CA . ASP A 1 281 ? 20.907 85.438 1.053 1.00 21.07 282 ASP A CA 1
ATOM 2185 C C . ASP A 1 281 ? 20.050 84.726 -0.013 1.00 20.98 282 ASP A C 1
ATOM 2186 O O . ASP A 1 281 ? 18.801 84.769 0.029 1.00 20.73 282 ASP A O 1
ATOM 2191 N N . ASP A 1 282 ? 20.706 84.039 -0.940 1.00 21.08 283 ASP A N 1
ATOM 2192 C CA . ASP A 1 282 ? 20.003 83.317 -1.983 1.00 21.41 283 ASP A CA 1
ATOM 2193 C C . ASP A 1 282 ? 19.029 82.318 -1.343 1.00 21.32 283 ASP A C 1
ATOM 2194 O O . ASP A 1 282 ? 17.873 82.191 -1.775 1.00 21.03 283 ASP A O 1
ATOM 2199 N N . TRP A 1 283 ? 19.498 81.629 -0.305 1.00 20.93 284 TRP A N 1
ATOM 2200 C CA . TRP A 1 283 ? 18.712 80.574 0.362 1.00 21.18 284 TRP A CA 1
ATOM 2201 C C . TRP A 1 283 ? 17.470 81.169 1.033 1.00 21.26 284 TRP A C 1
ATOM 2202 O O . TRP A 1 283 ? 16.359 80.671 0.854 1.00 21.07 284 TRP A O 1
ATOM 2213 N N . LEU A 1 284 ? 17.655 82.266 1.768 1.00 21.97 285 LEU A N 1
ATOM 2214 C CA . LEU A 1 284 ? 16.532 82.973 2.388 1.00 23.29 285 LEU A CA 1
ATOM 2215 C C 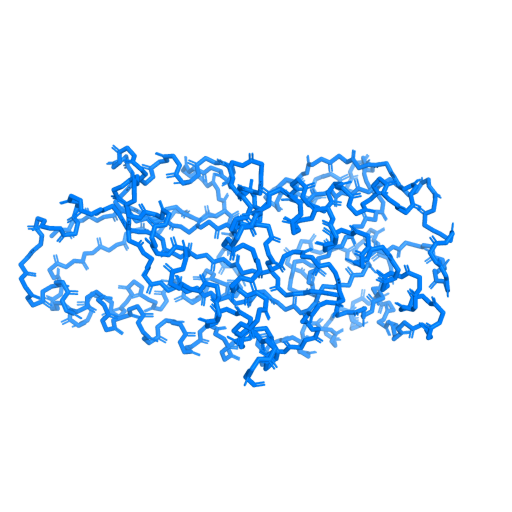. LEU A 1 284 ? 15.475 83.357 1.341 1.00 24.34 285 LEU A C 1
ATOM 2216 O O . LEU A 1 284 ? 14.270 83.161 1.547 1.00 24.08 285 LEU A O 1
ATOM 2221 N N . LYS A 1 285 ? 15.936 83.842 0.195 1.00 25.39 286 LYS A N 1
ATOM 2222 C CA . LYS A 1 285 ? 15.042 84.187 -0.916 1.00 26.61 286 LYS A CA 1
ATOM 2223 C C . LYS A 1 285 ? 14.276 82.989 -1.479 1.00 26.98 286 LYS A C 1
ATOM 2224 O O . LYS A 1 285 ? 13.070 83.095 -1.723 1.00 27.59 286 LYS A O 1
ATOM 2230 N N . LYS A 1 286 ? 14.952 81.850 -1.657 1.00 26.72 287 LYS A N 1
ATOM 2231 C CA . LYS A 1 286 ? 14.269 80.638 -2.096 1.00 26.54 287 LYS A CA 1
ATOM 2232 C C . LYS A 1 286 ? 13.309 80.128 -1.033 1.00 25.85 287 LYS A C 1
ATOM 2233 O O . LYS A 1 286 ? 12.246 79.603 -1.351 1.00 26.08 287 LYS A O 1
ATOM 2239 N N . ALA A 1 287 ? 13.711 80.237 0.228 1.00 24.49 288 ALA A N 1
ATOM 2240 C CA . ALA A 1 287 ? 13.033 79.525 1.297 1.00 24.29 288 ALA A CA 1
ATOM 2241 C C . ALA A 1 287 ? 11.858 80.289 1.889 1.00 23.97 288 ALA A C 1
ATOM 2242 O O . ALA A 1 287 ? 10.949 79.673 2.449 1.00 24.13 288 ALA A O 1
ATOM 2244 N N . GLY A 1 288 ? 11.878 81.613 1.762 1.00 23.82 289 GLY A N 1
ATOM 2245 C CA . GLY A 1 288 ? 10.765 82.451 2.231 1.00 24.02 289 GLY A CA 1
ATOM 2246 C C . GLY A 1 288 ? 10.636 82.394 3.736 1.00 24.06 289 GLY A C 1
ATOM 2247 O O . GLY A 1 288 ? 11.640 82.267 4.451 1.00 24.33 289 GLY A O 1
ATOM 2248 N N . ALA A 1 289 ? 9.402 82.482 4.227 1.00 23.58 290 ALA A N 1
ATOM 2249 C CA . ALA A 1 289 ? 9.183 82.536 5.665 1.00 22.74 290 ALA A CA 1
ATOM 2250 C C . ALA A 1 289 ? 9.773 81.361 6.459 1.00 21.95 290 ALA A C 1
ATOM 2251 O O . ALA A 1 289 ? 10.273 81.555 7.565 1.00 21.22 290 ALA A O 1
ATOM 2253 N N . ASP A 1 290 ? 9.726 80.150 5.898 1.00 21.29 291 ASP A N 1
ATOM 2254 C CA . ASP A 1 290 ? 10.280 78.965 6.593 1.00 20.69 291 ASP A CA 1
ATOM 2255 C C . ASP A 1 290 ? 11.783 79.101 6.792 1.00 20.36 291 ASP A C 1
ATOM 2256 O O . ASP A 1 290 ? 12.321 78.699 7.830 1.00 19.88 291 ASP A O 1
ATOM 2261 N N . GLY A 1 291 ? 12.454 79.671 5.798 1.00 19.56 292 GLY A N 1
ATOM 2262 C CA . GLY A 1 291 ? 13.892 79.908 5.895 1.00 20.02 292 GLY A CA 1
ATOM 2263 C C . GLY A 1 291 ? 14.231 80.859 7.032 1.00 19.21 292 GLY A C 1
ATOM 2264 O O . GLY A 1 291 ? 15.097 80.570 7.848 1.00 18.85 292 GLY A O 1
ATOM 2265 N N . GLN A 1 292 ? 13.525 81.983 7.096 1.00 19.82 293 GLN A N 1
ATOM 2266 C CA . GLN A 1 292 ? 13.663 82.921 8.203 1.00 20.08 293 GLN A CA 1
ATOM 2267 C C . GLN A 1 292 ? 13.398 82.287 9.564 1.00 19.09 293 GLN A C 1
ATOM 2268 O O . GLN A 1 292 ? 14.137 82.522 10.499 1.00 19.10 293 GLN A O 1
ATOM 2274 N N . ALA A 1 293 ? 12.358 81.470 9.677 1.00 18.89 294 ALA A N 1
ATOM 2275 C CA . ALA A 1 293 ? 12.051 80.824 10.943 1.00 18.02 294 ALA A CA 1
ATOM 2276 C C . ALA A 1 293 ? 13.194 79.920 11.371 1.00 18.01 294 ALA A C 1
ATOM 2277 O O . ALA A 1 293 ? 13.562 79.924 12.541 1.00 18.07 294 ALA A O 1
ATOM 2279 N N . MET A 1 294 ? 13.746 79.156 10.432 1.00 17.72 295 MET A N 1
ATOM 2280 C CA . MET A 1 294 ? 14.850 78.243 10.749 1.00 18.07 295 MET A CA 1
ATOM 2281 C C . MET A 1 294 ? 16.048 79.043 11.215 1.00 18.71 295 MET A C 1
ATOM 2282 O O . MET A 1 294 ? 16.658 78.731 12.222 1.00 18.88 295 MET A O 1
ATOM 2287 N N . ILE A 1 295 ? 16.373 80.095 10.478 1.00 19.74 296 ILE A N 1
ATOM 2288 C CA . ILE A 1 295 ? 17.558 80.865 10.812 1.00 20.98 296 ILE A CA 1
ATOM 2289 C C . ILE A 1 295 ? 17.383 81.580 12.164 1.00 20.28 296 ILE A C 1
ATOM 2290 O O . ILE A 1 295 ? 18.323 81.634 12.961 1.00 19.52 296 ILE A O 1
ATOM 2295 N N . ASP A 1 296 ? 16.177 82.082 12.441 1.00 20.06 297 ASP A N 1
ATOM 2296 C CA . ASP A 1 296 ? 15.890 82.683 13.741 1.00 21.05 297 ASP A CA 1
ATOM 2297 C C . ASP A 1 296 ? 16.041 81.683 14.868 1.00 20.26 297 ASP A C 1
ATOM 2298 O O . ASP A 1 296 ? 16.702 81.988 15.868 1.00 19.69 297 ASP A O 1
ATOM 2303 N N . ALA A 1 297 ? 15.473 80.478 14.703 1.00 19.62 298 ALA A N 1
ATOM 2304 C CA . ALA A 1 297 ? 15.605 79.434 15.734 1.00 19.09 298 ALA A CA 1
ATOM 2305 C C . ALA A 1 297 ? 17.051 79.035 15.957 1.00 18.96 298 ALA A C 1
ATOM 2306 O O . ALA A 1 297 ? 17.455 78.775 17.083 1.00 17.71 298 ALA A O 1
ATOM 2308 N N . TYR A 1 298 ? 17.838 78.986 14.881 1.00 18.82 299 TYR A N 1
ATOM 2309 C CA . TYR A 1 298 ? 19.256 78.650 15.007 1.00 19.76 299 TYR A CA 1
ATOM 2310 C C . TYR A 1 298 ? 20.010 79.733 15.790 1.00 20.92 299 TYR A C 1
ATOM 2311 O O . TYR A 1 298 ? 20.894 79.439 16.612 1.00 20.25 299 TYR A O 1
ATOM 2320 N N . ARG A 1 299 ? 19.666 80.980 15.497 1.00 22.90 300 ARG A N 1
ATOM 2321 C CA . ARG A 1 299 ? 20.348 82.114 16.099 1.00 25.41 300 ARG A CA 1
ATOM 2322 C C . ARG A 1 299 ? 19.942 82.317 17.552 1.00 26.96 300 ARG A C 1
ATOM 2323 O O . ARG A 1 299 ? 20.646 83.012 18.279 1.00 27.48 300 ARG A O 1
ATOM 2331 N N . LYS A 1 300 ? 18.838 81.689 17.963 1.00 28.54 301 LYS A N 1
ATOM 2332 C CA . LYS A 1 300 ? 18.350 81.730 19.349 1.00 30.92 301 LYS A CA 1
ATOM 2333 C C . LYS A 1 300 ? 19.013 80.688 20.236 1.00 31.74 301 LYS A C 1
ATOM 2334 O O . LYS A 1 300 ? 18.892 80.732 21.451 1.00 32.64 301 LYS A O 1
ATOM 2340 N N . GLN A 1 301 ? 19.683 79.717 19.649 1.00 33.41 302 GLN A N 1
ATOM 2341 C CA . GLN A 1 301 ? 20.269 78.669 20.478 1.00 34.68 302 GLN A CA 1
ATOM 2342 C C . GLN A 1 301 ? 21.624 79.041 21.058 1.00 35.24 302 GLN A C 1
ATOM 2343 O O . GLN A 1 301 ? 22.358 79.867 20.500 1.00 35.70 302 GLN A O 1
#

Solvent-accessible surface area: 12121 Å² total

Sequence (301 aa):
TKWDLPTAYPASNLHVENLTQFVKDVDSLSGGKLKITLHNNASLYKAPEIKRAVQGNQAQIGEILLTNFANEDPVYELDGLPFLATGYDASFKLYQAQKPFLEKKLASQGMMLLYSVAWPPQGIFANRDIKQVSDMKGLKWRAYSPVTAKIAELVGAQPVTVQQAELAQAMATGVIDSYMSSGSTGFDTKTYEYIKKFYDTEAWLPKNAVLVNKKAFDALDPATQQALKKAGAQAEERGWKLSQEKNSWYKEQLAKNGMAIIAPTAELKSGLTEVGKRMLDDWLKKAGADGQAMIDAYRKQ

Organism: Bordetella pertussis (strain Tohama I / ATCC BAA-589 / NCTC 13251) (NCBI:txid257313)